Protein AF-A0A5B8VN25-F1 (afdb_monomer_lite)

pLDDT: mean 79.08, std 17.83, range [43.38, 98.0]

Sequence (224 aa):
MARRLQAANYITRHLALWITGLILTLFQFNRAQAQFTDSLRDVSWSQGKLTFNNFRVVRPARKKRALSVGAVTSSQPGVEVSVSNLDLQRVLKITMTNRFSYNKSWISADALQDSGLLQHEQGHFDINEIYTRKTFQQLKRIKFSNNFQAEIAAVMTIMDQERSKVQQSYERQTLHGLLHENQTKWNARIENTLSSLPPYEGQRISQTLPPIDNEAKDKDLRYQ

Structure (mmCIF, N/CA/C/O backbone):
data_AF-A0A5B8VN25-F1
#
_entry.id   AF-A0A5B8VN25-F1
#
loop_
_atom_site.group_PDB
_atom_site.id
_atom_site.type_symbol
_atom_site.label_atom_id
_atom_site.label_alt_id
_atom_site.label_comp_id
_atom_site.label_asym_id
_atom_site.label_entity_id
_atom_site.label_seq_id
_atom_site.pdbx_PDB_ins_code
_atom_site.Cartn_x
_atom_site.Cartn_y
_atom_site.Cartn_z
_atom_site.occupancy
_atom_site.B_iso_or_equiv
_atom_site.auth_seq_id
_atom_site.auth_comp_id
_atom_site.auth_asym_id
_atom_site.auth_atom_id
_atom_site.pdbx_PDB_model_num
ATOM 1 N N . MET A 1 1 ? -29.656 64.359 -22.581 1.00 54.81 1 MET A N 1
ATOM 2 C CA . MET A 1 1 ? -28.781 63.346 -23.222 1.00 54.81 1 MET A CA 1
ATOM 3 C C . MET A 1 1 ? -27.953 62.527 -22.216 1.00 54.81 1 MET A C 1
ATOM 5 O O . MET A 1 1 ? -27.872 61.319 -22.379 1.00 54.81 1 MET A O 1
ATOM 9 N N . ALA A 1 2 ? -27.433 63.118 -21.129 1.00 53.75 2 ALA A N 1
ATOM 10 C CA . ALA A 1 2 ? -26.567 62.436 -20.149 1.00 53.75 2 ALA A CA 1
ATOM 11 C C . ALA A 1 2 ? -27.204 61.267 -19.351 1.00 53.75 2 ALA A C 1
ATOM 13 O O . ALA A 1 2 ? -26.548 60.256 -19.120 1.00 53.75 2 ALA A O 1
ATOM 14 N N . ARG A 1 3 ? -28.494 61.342 -18.981 1.00 51.78 3 ARG A N 1
ATOM 15 C CA . ARG A 1 3 ? -29.157 60.286 -18.177 1.00 51.78 3 ARG A CA 1
ATOM 16 C C . ARG A 1 3 ? -29.359 58.952 -18.917 1.00 51.78 3 ARG A C 1
ATOM 18 O O . ARG A 1 3 ? -29.408 57.910 -18.275 1.00 51.78 3 ARG A O 1
ATOM 25 N N . ARG A 1 4 ? -29.433 58.956 -20.258 1.00 52.16 4 ARG A N 1
ATOM 26 C CA . ARG A 1 4 ? -29.567 57.721 -21.061 1.00 52.16 4 ARG A CA 1
ATOM 27 C C . ARG A 1 4 ? -28.247 56.945 -21.185 1.00 52.16 4 ARG A C 1
ATOM 29 O O . ARG A 1 4 ? -28.276 55.723 -21.251 1.00 52.16 4 ARG A O 1
ATOM 36 N N . LEU A 1 5 ? -27.102 57.633 -21.144 1.00 51.25 5 LEU A N 1
ATOM 37 C CA . LEU A 1 5 ? -25.771 57.009 -21.208 1.00 51.25 5 LEU A CA 1
ATOM 38 C C . LEU A 1 5 ? -25.386 56.310 -19.890 1.00 51.25 5 LEU A C 1
ATOM 40 O O . LEU A 1 5 ? -24.744 55.264 -19.907 1.00 51.25 5 LEU A O 1
ATOM 44 N N . GLN A 1 6 ? -25.833 56.836 -18.744 1.00 54.03 6 GLN A N 1
ATOM 45 C CA . GLN A 1 6 ? -25.580 56.233 -17.428 1.00 54.03 6 GLN A CA 1
ATOM 46 C C . GLN A 1 6 ? -26.315 54.894 -17.233 1.00 54.03 6 GLN A C 1
ATOM 48 O O . GLN A 1 6 ? -25.732 53.949 -16.706 1.00 54.03 6 GLN A O 1
ATOM 53 N N . ALA A 1 7 ? -27.557 54.781 -17.716 1.00 52.69 7 ALA A N 1
ATOM 54 C CA . ALA A 1 7 ? -28.338 53.543 -17.638 1.00 52.69 7 ALA A CA 1
ATOM 55 C C . ALA A 1 7 ? -27.766 52.423 -18.531 1.00 52.69 7 ALA A C 1
ATOM 57 O O . ALA A 1 7 ? -27.695 51.270 -18.107 1.00 52.69 7 ALA A O 1
ATOM 58 N N . ALA A 1 8 ? -27.284 52.764 -19.732 1.00 52.66 8 ALA A N 1
ATOM 59 C CA . ALA A 1 8 ? -26.653 51.810 -20.646 1.00 52.66 8 ALA A CA 1
ATOM 60 C C . ALA A 1 8 ? -25.339 51.231 -20.079 1.00 52.66 8 ALA A C 1
ATOM 62 O O . ALA A 1 8 ? -25.091 50.030 -20.196 1.00 52.66 8 ALA A O 1
ATOM 63 N N . ASN A 1 9 ? -24.540 52.052 -19.384 1.00 55.50 9 ASN A N 1
ATOM 64 C CA . ASN A 1 9 ? -23.308 51.614 -18.714 1.00 55.50 9 ASN A CA 1
ATOM 65 C C . ASN A 1 9 ? -23.568 50.751 -17.466 1.00 55.50 9 ASN A C 1
ATOM 67 O O . ASN A 1 9 ? -22.744 49.905 -17.127 1.00 55.50 9 ASN A O 1
ATOM 71 N N . TYR A 1 10 ? -24.701 50.936 -16.783 1.00 52.41 10 TYR A N 1
ATOM 72 C CA . TYR A 1 10 ? -25.090 50.098 -15.645 1.00 52.41 10 TYR A CA 1
ATOM 73 C C . TYR A 1 10 ? -25.523 48.701 -16.121 1.00 52.41 10 TYR A C 1
ATOM 75 O O . TYR A 1 10 ? -24.985 47.697 -15.660 1.00 52.41 10 TYR A O 1
ATOM 83 N N . ILE A 1 11 ? -26.405 48.622 -17.124 1.00 54.75 11 ILE A N 1
ATOM 84 C CA . ILE A 1 11 ? -26.901 47.345 -17.671 1.00 54.75 11 ILE A CA 1
ATOM 85 C C . ILE A 1 11 ? -25.760 46.512 -18.270 1.00 54.75 11 ILE A C 1
ATOM 87 O O . ILE A 1 11 ? -25.669 45.321 -17.994 1.00 54.75 11 ILE A O 1
ATOM 91 N N . THR A 1 12 ? -24.844 47.127 -19.022 1.00 51.72 12 THR A N 1
ATOM 92 C CA . THR A 1 12 ? -23.678 46.433 -19.608 1.00 51.72 12 THR A CA 1
ATOM 93 C C . THR A 1 12 ? -22.679 45.940 -18.556 1.00 51.72 12 THR A C 1
ATOM 95 O O . THR A 1 12 ? -22.165 44.829 -18.685 1.00 51.72 12 THR A O 1
ATOM 98 N N . ARG A 1 13 ? -22.447 46.700 -17.475 1.00 52.16 13 ARG A N 1
ATOM 99 C CA . ARG A 1 13 ? -21.599 46.271 -16.347 1.00 52.16 13 ARG A CA 1
ATOM 100 C C . ARG A 1 13 ? -22.220 45.134 -15.538 1.00 52.16 13 ARG A C 1
ATOM 102 O O . ARG A 1 13 ? -21.506 44.210 -15.161 1.00 52.16 13 ARG A O 1
ATOM 109 N N . HIS A 1 14 ? -23.533 45.154 -15.314 1.00 51.53 14 HIS A N 1
ATOM 110 C CA . HIS A 1 14 ? -24.216 44.054 -14.633 1.00 51.53 14 HIS A CA 1
ATOM 111 C C . HIS A 1 14 ? -24.305 42.804 -15.514 1.00 51.53 14 HIS A C 1
ATOM 113 O O . HIS A 1 14 ? -23.995 41.720 -15.031 1.00 51.53 14 HIS A O 1
ATOM 119 N N . LEU A 1 15 ? -24.606 42.933 -16.810 1.00 50.34 15 LEU A N 1
ATOM 120 C CA . LEU A 1 15 ? -24.620 41.804 -17.749 1.00 50.34 15 LEU A CA 1
ATOM 121 C C . LEU A 1 15 ? -23.240 41.122 -17.850 1.00 50.34 15 LEU A C 1
ATOM 123 O O . LEU A 1 15 ? -23.158 39.897 -17.860 1.00 50.34 15 LEU A O 1
ATOM 127 N N . ALA A 1 16 ? -22.149 41.896 -17.832 1.00 52.50 16 ALA A N 1
ATOM 128 C CA . ALA A 1 16 ? -20.783 41.366 -17.812 1.00 52.50 16 ALA A CA 1
ATOM 129 C C . ALA A 1 16 ? -20.432 40.624 -16.505 1.00 52.50 16 ALA A C 1
ATOM 131 O O . ALA A 1 16 ? -19.713 39.625 -16.539 1.00 52.50 16 ALA A O 1
ATOM 132 N N . LEU A 1 17 ? -20.959 41.058 -15.355 1.00 51.03 17 LEU A N 1
ATOM 133 C CA . LEU A 1 17 ? -20.792 40.357 -14.073 1.00 51.03 17 LEU A CA 1
ATOM 134 C C . LEU A 1 17 ? -21.577 39.033 -14.030 1.00 51.03 17 LEU A C 1
ATOM 136 O O . LEU A 1 17 ? -21.071 38.039 -13.514 1.00 51.03 17 LEU A O 1
ATOM 140 N N . TRP A 1 18 ? -22.765 38.978 -14.642 1.00 43.38 18 TRP A N 1
ATOM 141 C CA . TRP A 1 18 ? -23.531 37.733 -14.782 1.00 43.38 18 TRP A CA 1
ATOM 142 C C . TRP A 1 18 ? -22.864 36.747 -15.749 1.00 43.38 18 TRP A C 1
ATOM 144 O O . TRP A 1 18 ? -22.781 35.561 -15.443 1.00 43.38 18 TRP A O 1
ATOM 154 N N . ILE A 1 19 ? -22.320 37.223 -16.874 1.00 54.66 19 ILE A N 1
ATOM 155 C CA . ILE A 1 19 ? -21.610 36.377 -17.850 1.00 54.66 19 ILE A CA 1
ATOM 156 C C . ILE A 1 19 ? -20.281 35.864 -17.278 1.00 54.66 19 ILE A C 1
ATOM 158 O O . ILE A 1 19 ? -19.966 34.688 -17.441 1.00 54.66 19 ILE A O 1
ATOM 162 N N . THR A 1 20 ? -19.513 36.690 -16.561 1.00 54.56 20 THR A N 1
ATOM 163 C CA . THR A 1 20 ? -18.274 36.227 -15.906 1.00 54.56 20 THR A CA 1
ATOM 164 C C . THR A 1 20 ? -18.560 35.262 -14.756 1.00 54.56 20 THR A C 1
ATOM 166 O O . THR A 1 20 ? -17.856 34.262 -14.633 1.00 54.56 20 THR A O 1
ATOM 169 N N . GLY A 1 21 ? -19.631 35.477 -13.981 1.00 52.22 21 GLY A N 1
ATOM 170 C CA . GLY A 1 21 ? -20.122 34.520 -12.984 1.00 52.22 21 GLY A CA 1
ATOM 171 C C . GLY A 1 21 ? -20.572 33.186 -13.594 1.00 52.22 21 GLY A C 1
ATOM 172 O O . GLY A 1 21 ? -20.226 32.123 -13.075 1.00 52.22 21 GLY A O 1
ATOM 173 N N . LEU A 1 22 ? -21.270 33.217 -14.734 1.00 53.41 22 LEU A N 1
ATOM 174 C CA . LEU A 1 22 ? -21.674 32.023 -15.486 1.00 53.41 22 LEU A CA 1
ATOM 175 C C . LEU A 1 22 ? -20.456 31.275 -16.057 1.00 53.41 22 LEU A C 1
ATOM 177 O O . LEU A 1 22 ? -20.373 30.056 -15.960 1.00 53.41 22 LEU A O 1
ATOM 181 N N . ILE A 1 23 ? -19.467 31.991 -16.600 1.00 57.34 23 ILE A N 1
ATOM 182 C CA . ILE A 1 23 ? -18.229 31.390 -17.118 1.00 57.34 23 ILE A CA 1
ATOM 183 C C . ILE A 1 23 ? -17.407 30.775 -15.981 1.00 57.34 23 ILE A C 1
ATOM 185 O O . ILE A 1 23 ? -16.945 29.649 -16.131 1.00 57.34 23 ILE A O 1
ATOM 189 N N . LEU A 1 24 ? -17.253 31.452 -14.835 1.00 51.72 24 LEU A N 1
ATOM 190 C CA . LEU A 1 24 ? -16.537 30.897 -13.679 1.00 51.72 24 LEU A CA 1
ATOM 191 C C . LEU A 1 24 ? -17.230 29.649 -13.128 1.00 51.72 24 LEU A C 1
ATOM 193 O O . LEU A 1 24 ? -16.558 28.661 -12.850 1.00 51.72 24 LEU A O 1
ATOM 197 N N . THR A 1 25 ? -18.557 29.664 -12.993 1.00 54.72 25 THR A N 1
ATOM 198 C CA . THR A 1 25 ? -19.315 28.500 -12.508 1.00 54.72 25 THR A CA 1
ATOM 199 C C . THR A 1 25 ? -19.254 27.336 -13.492 1.00 54.72 25 THR A C 1
ATOM 201 O O . THR A 1 25 ? -18.964 26.221 -13.067 1.00 54.72 25 THR A O 1
ATOM 204 N N . LEU A 1 26 ? -19.390 27.580 -14.799 1.00 52.88 26 LEU A N 1
ATOM 205 C CA . LEU A 1 26 ? -19.168 26.566 -15.835 1.00 52.88 26 LEU A CA 1
ATOM 206 C C . LEU A 1 26 ? -17.730 26.026 -15.811 1.00 52.88 26 LEU A C 1
ATOM 208 O O . LEU A 1 26 ? -17.521 24.830 -16.005 1.00 52.88 26 LEU A O 1
ATOM 212 N N . PHE A 1 27 ? -16.728 26.864 -15.534 1.00 54.22 27 PHE A N 1
ATOM 213 C CA . PHE A 1 27 ? -15.335 26.424 -15.409 1.00 54.22 27 PHE A CA 1
ATOM 214 C C . PHE A 1 27 ? -15.116 25.539 -14.174 1.00 54.22 27 PHE A C 1
ATOM 216 O O . PHE A 1 27 ? -14.432 24.519 -14.260 1.00 54.22 27 PHE A O 1
ATOM 223 N N . GLN A 1 28 ? -15.714 25.894 -13.032 1.00 46.22 28 GLN A N 1
ATOM 224 C CA . GLN A 1 28 ? -15.645 25.088 -11.809 1.00 46.22 28 GLN A CA 1
ATOM 225 C C . GLN A 1 28 ? -16.409 23.766 -11.956 1.00 46.22 28 GLN A C 1
ATOM 227 O O . GLN A 1 28 ? -15.912 22.725 -11.533 1.00 46.22 28 GLN A O 1
ATOM 232 N N . PHE A 1 29 ? -17.570 23.781 -12.616 1.00 53.56 29 PHE A N 1
ATOM 233 C CA . PHE A 1 29 ? -18.362 22.579 -12.870 1.00 53.56 29 PHE A CA 1
ATOM 234 C C . PHE A 1 29 ? -17.639 21.619 -13.825 1.00 53.56 29 PHE A C 1
ATOM 236 O O . PHE A 1 29 ? -17.539 20.432 -13.534 1.00 53.56 29 PHE A O 1
ATOM 243 N N . ASN A 1 30 ? -17.027 22.134 -14.899 1.00 51.19 30 ASN A N 1
ATOM 244 C CA . ASN A 1 30 ? -16.189 21.333 -15.799 1.00 51.19 30 ASN A CA 1
ATOM 245 C C . ASN A 1 30 ? -14.966 20.737 -15.084 1.00 51.19 30 ASN A C 1
ATOM 247 O O . ASN A 1 30 ? -14.597 19.595 -15.347 1.00 51.19 30 ASN A O 1
ATOM 251 N N . ARG A 1 31 ? -14.345 21.476 -14.154 1.00 55.25 31 ARG A N 1
ATOM 252 C CA . ARG A 1 31 ? -13.238 20.953 -13.336 1.00 55.25 31 ARG A CA 1
ATOM 253 C C . ARG A 1 31 ? -13.683 19.832 -12.400 1.00 55.25 31 ARG A C 1
ATOM 255 O O . ARG A 1 31 ? -13.006 18.809 -12.341 1.00 55.25 31 ARG A O 1
ATOM 262 N N . ALA A 1 32 ? -14.810 20.002 -11.712 1.00 51.88 32 ALA A N 1
ATOM 263 C CA . ALA A 1 32 ? -15.371 18.974 -10.840 1.00 51.88 32 ALA A CA 1
ATOM 264 C C . ALA A 1 32 ? -15.795 17.727 -11.634 1.00 51.88 32 ALA A C 1
ATOM 266 O O . ALA A 1 32 ? -15.486 16.610 -11.226 1.00 51.88 32 ALA A O 1
ATOM 267 N N . GLN A 1 33 ? -16.429 17.908 -12.798 1.00 52.00 33 GLN A N 1
ATOM 268 C CA . GLN A 1 33 ? -16.820 16.808 -13.677 1.00 52.00 33 GLN A CA 1
ATOM 269 C C . GLN A 1 33 ? -15.598 16.057 -14.218 1.00 52.00 33 GLN A C 1
ATOM 271 O O . GLN A 1 33 ? -15.594 14.833 -14.169 1.00 52.00 33 GLN A O 1
ATOM 276 N N . ALA A 1 34 ? -14.543 16.761 -14.643 1.00 57.25 34 ALA A N 1
ATOM 277 C CA . ALA A 1 34 ? -13.292 16.144 -15.088 1.00 57.25 34 ALA A CA 1
ATOM 278 C C . ALA A 1 34 ? -12.614 15.336 -13.967 1.00 57.25 34 ALA A C 1
ATOM 280 O O . ALA A 1 34 ? -12.288 14.166 -14.160 1.00 57.25 34 ALA A O 1
ATOM 281 N N . GLN A 1 35 ? -12.477 15.914 -12.766 1.00 55.88 35 GLN A N 1
ATOM 282 C CA . GLN A 1 35 ? -11.921 15.207 -11.607 1.00 55.88 35 GLN A CA 1
ATOM 283 C C . GLN A 1 35 ? -12.747 13.970 -11.230 1.00 55.88 35 GLN A C 1
ATOM 285 O O . GLN A 1 35 ? -12.175 12.917 -10.946 1.00 55.88 35 GLN A O 1
ATOM 290 N N . PHE A 1 36 ? -14.078 14.076 -11.269 1.00 57.91 36 PHE A N 1
ATOM 291 C CA . PHE A 1 36 ? -14.981 12.956 -11.017 1.00 57.91 36 PHE A CA 1
ATOM 292 C C . PHE A 1 36 ? -14.816 11.854 -12.074 1.00 57.91 36 PHE A C 1
ATOM 294 O O . PHE A 1 36 ? -14.581 10.700 -11.715 1.00 57.91 36 PHE A O 1
ATOM 301 N N . THR A 1 37 ? -14.840 12.198 -13.368 1.00 58.94 37 THR A N 1
ATOM 302 C CA . THR A 1 37 ? -14.643 11.230 -14.462 1.00 58.94 37 THR A CA 1
ATOM 303 C C . THR A 1 37 ? -13.271 10.573 -14.440 1.00 58.94 37 THR A C 1
ATOM 305 O O . THR A 1 37 ? -13.152 9.410 -14.817 1.00 58.94 37 THR A O 1
ATOM 308 N N . ASP A 1 38 ? -12.241 11.280 -13.982 1.00 61.16 38 ASP A N 1
ATOM 309 C CA . ASP A 1 38 ? -10.909 10.704 -13.871 1.00 61.16 38 ASP A CA 1
ATOM 310 C C . ASP A 1 38 ? -10.783 9.783 -12.646 1.00 61.16 38 ASP A C 1
ATOM 312 O O . ASP A 1 38 ? -10.069 8.789 -12.714 1.00 61.16 38 ASP A O 1
ATOM 316 N N . SER A 1 39 ? -11.514 10.045 -11.552 1.00 61.00 39 SER A N 1
ATOM 317 C CA . SER A 1 39 ? -11.579 9.126 -10.401 1.00 61.00 39 SER A CA 1
ATOM 318 C C . SER A 1 39 ? -12.329 7.824 -10.712 1.00 61.00 39 SER A C 1
ATOM 320 O O . SER A 1 39 ? -12.019 6.786 -10.137 1.00 61.00 39 SER A O 1
ATOM 322 N N . LEU A 1 40 ? -13.254 7.834 -11.685 1.00 59.78 40 LEU A N 1
ATOM 323 C CA . LEU A 1 40 ? -13.889 6.613 -12.208 1.00 59.78 40 LEU A CA 1
ATOM 324 C C . LEU A 1 40 ? -12.902 5.688 -12.938 1.00 59.78 40 LEU A C 1
ATOM 326 O O . LEU A 1 40 ? -13.235 4.536 -13.204 1.00 59.78 40 LEU A O 1
ATOM 330 N N . ARG A 1 41 ? -11.707 6.184 -13.282 1.00 65.88 41 ARG A N 1
ATOM 331 C CA . ARG A 1 41 ? -10.630 5.389 -13.889 1.00 65.88 41 ARG A CA 1
ATOM 332 C C . ARG A 1 41 ? -9.650 4.837 -12.861 1.00 65.88 41 ARG A C 1
ATOM 334 O O . ARG A 1 41 ? -8.706 4.155 -13.256 1.00 65.88 41 ARG A O 1
ATOM 341 N N . ASP A 1 42 ? -9.838 5.139 -11.577 1.00 75.44 42 ASP A N 1
ATOM 342 C CA . ASP A 1 42 ? -9.054 4.511 -10.522 1.00 75.44 42 ASP A CA 1
ATOM 343 C C . ASP A 1 42 ? -9.335 3.006 -10.524 1.00 75.44 42 ASP A C 1
ATOM 345 O O . ASP A 1 42 ? -10.475 2.558 -10.659 1.00 75.44 42 ASP A O 1
ATOM 349 N N . VAL A 1 43 ? -8.276 2.215 -10.388 1.00 73.25 43 VAL A N 1
ATOM 350 C CA . VAL A 1 43 ? -8.358 0.758 -10.495 1.00 73.25 43 VAL A CA 1
ATOM 351 C C . VAL A 1 43 ? -8.021 0.156 -9.143 1.00 73.25 43 VAL A C 1
ATOM 353 O O . VAL A 1 43 ? -6.919 0.343 -8.627 1.00 73.25 43 VAL A O 1
ATOM 356 N N . SER A 1 44 ? -8.969 -0.561 -8.544 1.00 73.94 44 SER A N 1
ATOM 357 C CA . SER A 1 44 ? -8.664 -1.425 -7.401 1.00 73.94 44 SER A CA 1
ATOM 358 C C . SER A 1 44 ? -7.706 -2.523 -7.839 1.00 73.94 44 SER A C 1
ATOM 360 O O . SER A 1 44 ? -7.799 -3.017 -8.964 1.00 73.94 44 SER A O 1
ATOM 362 N N . TRP A 1 45 ? -6.793 -2.922 -6.958 1.00 77.69 45 TRP A N 1
ATOM 363 C CA . TRP A 1 45 ? -5.936 -4.063 -7.246 1.00 77.69 45 TRP A CA 1
ATOM 364 C C . TRP A 1 45 ? -6.797 -5.292 -7.549 1.00 77.69 45 TRP A C 1
ATOM 366 O O . TRP A 1 45 ? -7.720 -5.626 -6.812 1.00 77.69 45 TRP A O 1
ATOM 376 N N . SER A 1 46 ? -6.481 -5.941 -8.660 1.00 68.62 46 SER A N 1
ATOM 377 C CA . SER A 1 46 ? -6.985 -7.252 -9.049 1.00 68.62 46 SER A CA 1
ATOM 378 C C . SER A 1 46 ? -5.780 -8.050 -9.538 1.00 68.62 46 SER A C 1
ATOM 380 O O . SER A 1 46 ? -4.734 -7.465 -9.814 1.00 68.62 46 SER A O 1
ATOM 382 N N . GLN A 1 47 ? -5.904 -9.365 -9.714 1.00 60.22 47 GLN A N 1
ATOM 383 C CA . GLN A 1 47 ? -4.813 -10.165 -10.297 1.00 60.22 47 GLN A CA 1
ATOM 384 C C . GLN A 1 47 ? -4.440 -9.761 -11.745 1.00 60.22 47 GLN A C 1
ATOM 386 O O . GLN A 1 47 ? -3.542 -10.356 -12.340 1.00 60.22 47 GLN A O 1
ATOM 391 N N . GLY A 1 48 ? -5.128 -8.778 -12.338 1.00 66.12 48 GLY A N 1
ATOM 392 C CA . GLY A 1 48 ? -4.825 -8.232 -13.655 1.00 66.12 48 GLY A CA 1
ATOM 393 C C . GLY A 1 48 ? -3.593 -7.321 -13.677 1.00 66.12 48 GLY A C 1
ATOM 394 O O . GLY A 1 48 ? -3.230 -6.686 -12.691 1.00 66.12 48 GLY A O 1
ATOM 395 N N . LYS A 1 49 ? -2.964 -7.233 -14.853 1.00 78.94 49 LYS A N 1
ATOM 396 C C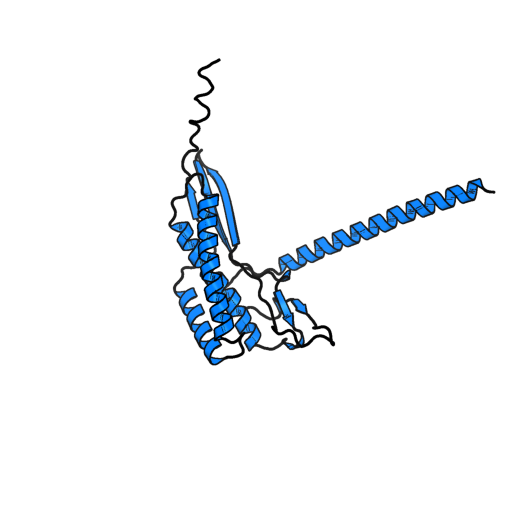A . LYS A 1 49 ? -1.807 -6.366 -15.106 1.00 78.94 49 LYS A CA 1
ATOM 397 C C . LYS A 1 49 ? -2.254 -4.945 -15.447 1.00 78.94 49 LYS A C 1
ATOM 399 O O . LYS A 1 49 ? -3.206 -4.758 -16.205 1.00 78.94 49 LYS A O 1
ATOM 404 N N . LEU A 1 50 ? -1.516 -3.957 -14.954 1.00 84.50 50 LEU A N 1
ATOM 405 C CA . LEU A 1 50 ? -1.551 -2.588 -15.436 1.00 84.50 50 LEU A CA 1
ATOM 406 C C . LEU A 1 50 ? -1.260 -2.580 -16.936 1.00 84.50 50 LEU A C 1
ATOM 408 O O . LEU A 1 50 ? -0.429 -3.320 -17.462 1.00 84.50 50 LEU A O 1
ATOM 412 N N . THR A 1 51 ? -1.962 -1.698 -17.619 1.00 85.06 51 THR A N 1
ATOM 413 C CA . THR A 1 51 ? -1.814 -1.400 -19.035 1.00 85.06 51 THR A CA 1
ATOM 414 C C . THR A 1 51 ? -1.491 0.078 -19.179 1.00 85.06 51 THR A C 1
ATOM 416 O O . THR A 1 51 ? -1.788 0.880 -18.292 1.00 85.06 51 THR A O 1
ATOM 419 N N . PHE A 1 52 ? -0.949 0.487 -20.323 1.00 82.56 52 PHE A N 1
ATOM 420 C CA . PHE A 1 52 ? -0.703 1.907 -20.585 1.00 82.56 52 PHE A CA 1
ATOM 421 C C . PHE A 1 52 ? -1.970 2.774 -20.485 1.00 82.56 52 PHE A C 1
ATOM 42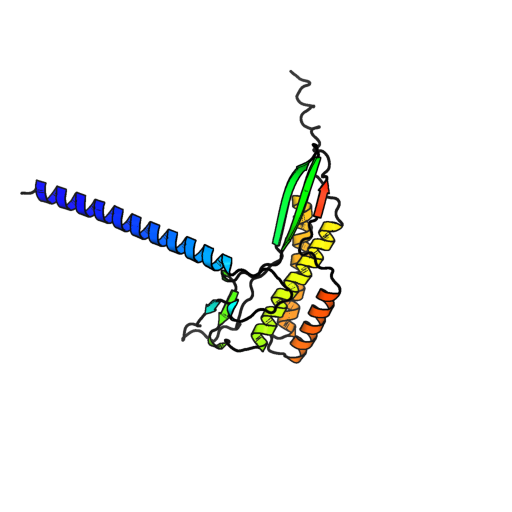3 O O . PHE A 1 52 ? -1.876 3.945 -20.131 1.00 82.56 52 PHE A O 1
ATOM 430 N N . ASN A 1 53 ? -3.160 2.200 -20.705 1.00 83.44 53 ASN A N 1
ATOM 431 C CA . ASN A 1 53 ? -4.439 2.903 -20.557 1.00 83.44 53 ASN A CA 1
ATOM 432 C C . ASN A 1 53 ? -4.746 3.300 -19.107 1.00 83.44 53 ASN A C 1
ATOM 434 O O . ASN A 1 53 ? -5.592 4.162 -18.875 1.00 83.44 53 ASN A O 1
ATOM 438 N N . ASN A 1 54 ? -4.060 2.695 -18.134 1.00 82.12 54 ASN A N 1
ATOM 439 C CA . ASN A 1 54 ? -4.157 3.087 -16.735 1.00 82.12 54 ASN A CA 1
ATOM 440 C C . ASN A 1 54 ? -3.365 4.367 -16.432 1.00 82.12 54 ASN A C 1
ATOM 442 O O . ASN A 1 54 ? -3.532 4.921 -15.357 1.00 82.12 54 ASN A O 1
ATOM 446 N N . PHE A 1 55 ? -2.543 4.884 -17.348 1.00 82.56 55 PHE A N 1
ATOM 447 C CA . PHE A 1 55 ? -1.701 6.053 -17.093 1.00 82.56 55 PHE A CA 1
ATOM 448 C C . PHE A 1 55 ? -2.141 7.263 -17.908 1.00 82.56 55 PHE A C 1
ATOM 450 O O . PHE A 1 55 ? -2.503 7.169 -19.082 1.00 82.56 55 PHE A O 1
ATOM 457 N N . ARG A 1 56 ? -2.021 8.449 -17.305 1.00 85.06 56 ARG A N 1
ATOM 458 C CA . ARG A 1 56 ? -2.117 9.703 -18.054 1.00 85.06 56 ARG A CA 1
ATOM 459 C C . ARG A 1 56 ? -0.868 9.890 -18.908 1.00 85.06 56 ARG A C 1
ATOM 461 O O . ARG A 1 56 ? 0.246 9.869 -18.394 1.00 85.06 56 ARG A O 1
ATOM 468 N N . VAL A 1 57 ? -1.040 10.150 -20.199 1.00 81.50 57 VAL A N 1
ATOM 469 C CA . VAL A 1 57 ? 0.093 10.439 -21.087 1.00 81.50 57 VAL A CA 1
ATOM 470 C C . VAL A 1 57 ? 0.532 11.891 -20.923 1.00 81.50 57 VAL A C 1
ATOM 472 O O . VAL A 1 57 ? -0.253 12.817 -21.135 1.00 81.50 57 VAL A O 1
ATOM 475 N N . VAL A 1 58 ? 1.803 12.100 -20.586 1.00 81.94 58 VAL A N 1
ATOM 476 C CA . VAL A 1 58 ? 2.423 13.425 -20.482 1.00 81.94 58 VAL A CA 1
ATOM 477 C C . VAL A 1 58 ? 3.483 13.566 -21.571 1.00 81.94 58 VAL A C 1
ATOM 479 O O . VAL A 1 58 ? 4.283 12.666 -21.804 1.00 81.94 58 VAL A O 1
ATOM 482 N N . ARG A 1 59 ? 3.498 14.707 -22.268 1.00 75.44 59 ARG A N 1
ATOM 483 C CA . ARG A 1 59 ? 4.570 15.048 -23.214 1.00 75.44 59 ARG A CA 1
ATOM 484 C C . ARG A 1 59 ? 5.593 15.935 -22.502 1.00 75.44 59 ARG A C 1
ATOM 486 O O . ARG A 1 59 ? 5.216 17.041 -22.102 1.00 75.44 59 ARG A O 1
ATOM 493 N N . PRO A 1 60 ? 6.855 15.507 -22.337 1.00 61.62 60 PRO A N 1
ATOM 494 C CA . PRO A 1 60 ? 7.870 16.358 -21.735 1.00 61.62 60 PRO A CA 1
ATOM 495 C C . PRO A 1 60 ? 8.071 17.613 -22.597 1.00 61.62 60 PRO A C 1
ATOM 497 O O . PRO A 1 60 ? 8.070 17.565 -23.829 1.00 61.62 60 PRO A O 1
ATOM 500 N N . ALA A 1 61 ? 8.195 18.777 -21.955 1.00 58.72 61 ALA A N 1
ATOM 501 C CA . ALA A 1 61 ? 8.417 20.028 -22.672 1.00 58.72 61 ALA A CA 1
ATOM 502 C C . ALA A 1 61 ? 9.761 19.959 -23.421 1.00 58.72 61 ALA A C 1
ATOM 504 O O . ALA A 1 61 ? 10.791 19.751 -22.786 1.00 58.72 61 ALA A O 1
ATOM 505 N N . ARG A 1 62 ? 9.753 20.207 -24.743 1.00 52.72 62 ARG A N 1
ATOM 506 C CA . ARG A 1 62 ? 10.886 20.108 -25.702 1.00 52.72 62 ARG A CA 1
ATOM 507 C C . ARG A 1 62 ? 12.248 20.688 -25.259 1.00 52.72 62 ARG A C 1
ATOM 509 O O . ARG A 1 62 ? 13.239 20.429 -25.926 1.00 52.72 62 ARG A O 1
ATOM 516 N N . LYS A 1 63 ? 12.313 21.502 -24.198 1.00 46.88 63 LYS A N 1
ATOM 517 C CA . LYS A 1 63 ? 13.533 22.170 -23.701 1.00 46.88 63 LYS A CA 1
ATOM 518 C C . LYS A 1 63 ? 14.029 21.695 -22.330 1.00 46.88 63 LYS A C 1
ATOM 520 O O . LYS A 1 63 ? 15.063 22.178 -21.879 1.00 46.88 63 LYS A O 1
ATOM 525 N N . LYS A 1 64 ? 13.333 20.787 -21.642 1.00 45.59 64 LYS A N 1
ATOM 526 C CA . LYS A 1 64 ? 13.852 20.177 -20.410 1.00 45.59 64 LYS A CA 1
ATOM 527 C C . LYS A 1 64 ? 14.358 18.782 -20.754 1.00 45.59 64 LYS A C 1
ATOM 529 O O . LYS A 1 64 ? 13.687 18.069 -21.492 1.00 45.59 64 LYS A O 1
ATOM 534 N N . ARG A 1 65 ? 15.559 18.450 -20.257 1.00 45.28 65 ARG A N 1
ATOM 535 C CA . ARG A 1 65 ? 16.154 17.101 -20.287 1.00 45.28 65 ARG A CA 1
ATOM 536 C C . ARG A 1 65 ? 15.044 16.065 -20.102 1.00 45.28 65 ARG A C 1
ATOM 538 O O . ARG A 1 65 ? 14.167 16.307 -19.269 1.00 45.28 65 ARG A O 1
ATOM 545 N N . ALA A 1 66 ? 15.093 14.979 -20.879 1.00 48.03 66 ALA A N 1
ATOM 546 C CA . ALA A 1 66 ? 14.229 13.815 -20.703 1.00 48.03 66 ALA A CA 1
ATOM 547 C C . ALA A 1 66 ? 13.975 13.599 -19.205 1.00 48.03 66 ALA A C 1
ATOM 549 O O . ALA A 1 66 ? 14.921 13.675 -18.411 1.00 48.03 66 ALA A O 1
ATOM 550 N N . LEU A 1 67 ? 12.705 13.463 -18.815 1.00 51.75 67 LEU A N 1
ATOM 551 C CA . LEU A 1 67 ? 12.355 13.207 -17.421 1.00 51.75 67 LEU A CA 1
ATOM 552 C C . LEU A 1 67 ? 13.218 12.029 -16.952 1.00 51.75 67 LEU A C 1
ATOM 554 O O . LEU A 1 67 ? 13.315 11.026 -17.651 1.00 51.75 67 LEU A O 1
ATOM 558 N N . SER A 1 68 ? 13.886 12.161 -15.804 1.00 56.03 68 SER A N 1
ATOM 559 C CA . SER A 1 68 ? 14.779 11.111 -15.289 1.00 56.03 68 SER A CA 1
ATOM 560 C C . SER A 1 68 ? 14.033 9.826 -14.907 1.00 56.03 68 SER A C 1
ATOM 562 O O . SER A 1 68 ? 14.667 8.846 -14.538 1.00 56.03 68 SER A O 1
ATOM 564 N N . VAL A 1 69 ? 12.699 9.850 -14.975 1.00 58.19 69 VAL A N 1
ATOM 565 C CA . VAL A 1 69 ? 11.782 8.748 -14.701 1.00 58.19 69 VAL A CA 1
ATOM 566 C C . VAL A 1 69 ? 10.728 8.733 -15.814 1.00 58.19 69 VAL A C 1
ATOM 568 O O . VAL A 1 69 ? 10.149 9.778 -16.122 1.00 58.19 69 VAL A O 1
ATOM 571 N N . GLY A 1 70 ? 10.508 7.574 -16.442 1.00 64.81 70 GLY A N 1
ATOM 572 C CA . GLY A 1 70 ? 9.614 7.426 -17.599 1.00 64.81 70 GLY A CA 1
ATOM 573 C C . GLY A 1 70 ? 8.125 7.306 -17.253 1.00 64.81 70 GLY A C 1
ATOM 574 O O . GLY A 1 70 ? 7.280 7.586 -18.107 1.00 64.81 70 GLY A O 1
ATOM 575 N N . ALA A 1 71 ? 7.795 6.916 -16.019 1.00 72.00 71 ALA A N 1
ATOM 576 C CA . ALA A 1 71 ? 6.433 6.787 -15.506 1.00 72.00 71 ALA A CA 1
ATOM 577 C C . ALA A 1 71 ? 6.385 6.956 -13.979 1.00 72.00 71 ALA A C 1
ATOM 579 O O . ALA A 1 71 ? 7.415 6.978 -13.313 1.00 72.00 71 ALA A O 1
ATOM 580 N N . VAL A 1 72 ? 5.179 7.110 -13.431 1.00 77.00 72 VAL A N 1
ATOM 581 C CA . VAL A 1 72 ? 4.917 7.068 -11.987 1.00 77.00 72 VAL A CA 1
ATOM 582 C C . VAL A 1 72 ? 3.605 6.339 -11.729 1.00 77.00 72 VAL A C 1
ATOM 584 O O . VAL A 1 72 ? 2.564 6.741 -12.256 1.00 77.00 72 VAL A O 1
ATOM 587 N N . THR A 1 73 ? 3.641 5.344 -10.845 1.00 78.12 73 THR A N 1
ATOM 588 C CA . THR A 1 73 ? 2.466 4.682 -10.264 1.00 78.12 73 THR A CA 1
ATOM 589 C C . THR A 1 73 ? 2.122 5.260 -8.899 1.00 78.12 73 THR A C 1
ATOM 591 O O . THR A 1 73 ? 2.865 5.120 -7.928 1.00 78.12 73 THR A O 1
ATOM 594 N N . SER A 1 74 ? 0.941 5.864 -8.787 1.00 77.69 74 SER A N 1
ATOM 595 C CA . SER A 1 74 ? 0.403 6.337 -7.515 1.00 77.69 74 SER A CA 1
ATOM 596 C C . SER A 1 74 ? -0.642 5.359 -6.989 1.00 77.69 74 SER A C 1
ATOM 598 O O . SER A 1 74 ? -1.796 5.364 -7.409 1.00 77.69 74 SER A O 1
ATOM 600 N N . SER A 1 75 ? -0.232 4.514 -6.050 1.00 80.31 75 SER A N 1
ATOM 601 C CA . SER A 1 75 ? -1.114 3.648 -5.263 1.00 80.31 75 SER A CA 1
ATOM 602 C C . SER A 1 75 ? -0.593 3.549 -3.835 1.00 80.31 75 SER A C 1
ATOM 604 O O . SER A 1 75 ? 0.610 3.688 -3.599 1.00 80.31 75 SER A O 1
ATOM 606 N N . GLN A 1 76 ? -1.494 3.360 -2.874 1.00 76.50 76 GLN A N 1
ATOM 607 C CA . GLN A 1 76 ? -1.162 3.181 -1.460 1.00 76.50 76 GLN A CA 1
ATOM 608 C C . GLN A 1 76 ? -2.224 2.305 -0.779 1.00 76.50 76 GLN A C 1
ATOM 610 O O . GLN A 1 76 ? -3.388 2.345 -1.192 1.00 76.50 76 GLN A O 1
ATOM 615 N N . PRO A 1 77 ? -1.855 1.557 0.279 1.00 84.12 77 PRO A N 1
ATOM 616 C CA . PRO A 1 77 ? -2.829 0.907 1.147 1.00 84.12 77 PRO A CA 1
ATOM 617 C C . PRO A 1 77 ? -3.818 1.929 1.728 1.00 84.12 77 PRO A C 1
ATOM 619 O O . PRO A 1 77 ? -3.429 2.851 2.443 1.00 84.12 77 PRO A O 1
ATOM 622 N N . GLY A 1 78 ? -5.100 1.763 1.422 1.00 85.00 78 GLY A N 1
ATOM 623 C CA . GLY A 1 78 ? -6.210 2.517 1.993 1.00 85.00 78 GLY A CA 1
ATOM 624 C C . GLY A 1 78 ? -6.883 1.736 3.117 1.00 85.00 78 GLY A C 1
ATOM 625 O O . GLY A 1 78 ? -7.003 0.512 3.041 1.00 85.00 78 GLY A O 1
ATOM 626 N N . VAL A 1 79 ? -7.352 2.449 4.140 1.00 90.00 79 VAL A N 1
ATOM 627 C CA . VAL A 1 79 ? -8.118 1.882 5.255 1.00 90.00 79 VAL A CA 1
ATOM 628 C C . VAL A 1 79 ? -9.453 2.607 5.384 1.00 90.00 79 VAL A C 1
ATOM 630 O O . VAL A 1 79 ? -9.510 3.833 5.449 1.00 90.00 79 VAL A O 1
ATOM 633 N N . GLU A 1 80 ? -10.535 1.840 5.416 1.00 91.75 80 GLU A N 1
ATOM 634 C CA . GLU A 1 80 ? -11.886 2.324 5.676 1.00 91.75 80 GLU A CA 1
ATOM 635 C C . GLU A 1 80 ? -12.325 1.804 7.045 1.00 91.75 80 GLU A C 1
ATOM 637 O O . GLU A 1 80 ? -12.291 0.599 7.307 1.00 91.75 80 GLU A O 1
ATOM 642 N N . VAL A 1 81 ? -12.725 2.718 7.931 1.00 93.12 81 VAL A N 1
ATOM 643 C CA . VAL A 1 81 ? -13.107 2.411 9.313 1.00 93.12 81 VAL A CA 1
ATOM 644 C C . VAL A 1 81 ? -14.520 2.911 9.566 1.00 93.12 81 VAL A C 1
ATOM 646 O O . VAL A 1 81 ? -14.833 4.068 9.297 1.00 93.12 81 VAL A O 1
ATOM 649 N N . SER A 1 82 ? -15.373 2.053 10.118 1.00 94.56 82 SER A N 1
ATOM 650 C CA . SER A 1 82 ? -16.707 2.443 10.578 1.00 94.56 82 SER A CA 1
ATOM 651 C C . SER A 1 82 ? -17.041 1.783 11.909 1.00 94.56 82 SER A C 1
ATOM 653 O O . SER A 1 82 ? -16.528 0.716 12.240 1.00 94.56 82 SER A O 1
ATOM 655 N N . VAL A 1 83 ? -17.911 2.427 12.684 1.00 94.50 83 VAL A N 1
ATOM 656 C CA . VAL A 1 83 ? -18.468 1.866 13.916 1.00 94.50 83 VAL A CA 1
ATOM 657 C C . VAL A 1 83 ? -19.981 1.851 13.771 1.00 94.50 83 VAL A C 1
ATOM 659 O O . VAL A 1 83 ? -20.580 2.870 13.436 1.00 94.50 83 VAL A O 1
ATOM 662 N N . SER A 1 84 ? -20.599 0.698 14.008 1.00 92.62 84 SER A N 1
ATOM 663 C CA . SER A 1 84 ? -22.057 0.545 14.021 1.00 92.62 84 SER A CA 1
ATOM 664 C C . SER A 1 84 ? -22.532 0.065 15.384 1.00 92.62 84 SER A C 1
ATOM 666 O O . SER A 1 84 ? -21.839 -0.729 16.014 1.00 92.62 84 SER A O 1
ATOM 668 N N . ASN A 1 85 ? -23.723 0.486 15.803 1.00 90.94 85 ASN A N 1
ATOM 669 C CA . ASN A 1 85 ? -24.386 -0.071 16.979 1.00 90.94 85 ASN A CA 1
ATOM 670 C C . ASN A 1 85 ? -25.251 -1.260 16.542 1.00 90.94 85 ASN A C 1
ATOM 672 O O . ASN A 1 85 ? -26.147 -1.093 15.719 1.00 90.94 85 ASN A O 1
ATOM 676 N N . LEU A 1 86 ? -24.954 -2.447 17.063 1.00 83.00 86 LEU A N 1
ATOM 677 C CA . LEU A 1 86 ? -25.692 -3.692 16.837 1.00 83.00 86 LEU A CA 1
ATOM 678 C C . LEU A 1 86 ? -26.017 -4.270 18.213 1.00 83.00 86 LEU A C 1
ATOM 680 O O . LEU A 1 86 ? -25.100 -4.473 19.000 1.00 83.00 86 LEU A O 1
ATOM 684 N N . ASP A 1 87 ? -27.298 -4.462 18.529 1.00 84.94 87 ASP A N 1
ATOM 685 C CA . ASP A 1 87 ? -27.756 -5.008 19.818 1.00 84.94 87 ASP A CA 1
ATOM 686 C C . ASP A 1 87 ? -27.145 -4.303 21.046 1.00 84.94 87 ASP A C 1
ATOM 688 O O . ASP A 1 87 ? -26.660 -4.937 21.980 1.00 84.94 87 ASP A O 1
ATOM 692 N N . LEU A 1 88 ? -27.126 -2.962 21.024 1.00 84.38 88 LEU A N 1
ATOM 693 C CA . LEU A 1 88 ? -26.507 -2.096 22.047 1.00 84.38 88 LEU A CA 1
ATOM 694 C C . LEU A 1 88 ? -24.979 -2.248 22.194 1.00 84.38 88 LEU A C 1
ATOM 696 O O . LEU A 1 88 ? -24.376 -1.614 23.058 1.00 84.38 88 LEU A O 1
ATOM 700 N N . GLN A 1 89 ? -24.330 -3.021 21.323 1.00 89.12 89 GLN A N 1
ATOM 701 C CA . GLN A 1 89 ? -22.880 -3.166 21.262 1.00 89.12 89 GLN A CA 1
ATOM 702 C C . GLN A 1 89 ? -22.288 -2.321 20.133 1.00 89.12 89 GLN A C 1
ATOM 704 O O . GLN A 1 89 ? -22.801 -2.273 19.011 1.00 89.12 89 GLN A O 1
ATOM 709 N N . ARG A 1 90 ? -21.156 -1.671 20.413 1.00 94.56 90 ARG A N 1
ATOM 710 C CA . ARG A 1 90 ? -20.381 -0.950 19.399 1.00 94.56 90 ARG A CA 1
ATOM 711 C C . ARG A 1 90 ? -19.526 -1.945 18.631 1.00 94.56 90 ARG A C 1
ATOM 713 O O . ARG A 1 90 ? -18.624 -2.545 19.199 1.00 94.56 90 ARG A O 1
ATOM 720 N N . VAL A 1 91 ? -19.773 -2.087 17.336 1.00 96.00 91 VAL A N 1
ATOM 721 C CA . VAL A 1 91 ? -19.018 -2.981 16.454 1.00 96.00 91 VAL A CA 1
ATOM 722 C C . VAL A 1 91 ? -18.142 -2.154 15.525 1.00 96.00 91 VAL A C 1
ATOM 724 O O . VAL A 1 91 ? -18.648 -1.422 14.672 1.00 96.00 91 VAL A O 1
ATOM 727 N N . LEU A 1 92 ? -16.828 -2.290 15.686 1.00 96.44 92 LEU A N 1
ATOM 728 C CA . LEU A 1 92 ? -15.809 -1.756 14.792 1.00 96.44 92 LEU A CA 1
ATOM 729 C C . LEU A 1 92 ? -15.721 -2.619 13.534 1.00 96.44 92 LEU A C 1
ATOM 731 O O . LEU A 1 92 ? -15.592 -3.841 13.618 1.00 96.44 92 LEU A O 1
ATOM 735 N N . LYS A 1 93 ? -15.751 -1.970 12.371 1.00 96.50 93 LYS A N 1
ATOM 736 C CA . LYS A 1 93 ? -15.575 -2.582 11.056 1.00 96.50 93 LYS A CA 1
ATOM 737 C C . LYS A 1 93 ? -14.405 -1.925 10.340 1.00 96.50 93 LYS A C 1
ATOM 739 O O . LYS A 1 93 ? -14.369 -0.700 10.228 1.00 96.50 93 LYS A O 1
ATOM 744 N N . ILE A 1 94 ? -13.479 -2.743 9.845 1.00 95.06 94 ILE A N 1
ATOM 745 C CA . ILE A 1 94 ? -12.306 -2.281 9.096 1.00 95.06 94 ILE A CA 1
ATOM 746 C C . ILE A 1 94 ? -12.234 -3.021 7.765 1.00 95.06 94 ILE A C 1
ATOM 748 O O . ILE A 1 94 ? -12.283 -4.256 7.733 1.00 95.06 94 ILE A O 1
ATOM 752 N N . THR A 1 95 ? -12.057 -2.259 6.692 1.00 92.75 95 THR A N 1
ATOM 753 C CA . THR A 1 95 ? -11.794 -2.760 5.342 1.00 92.75 95 THR A CA 1
ATOM 754 C C . THR A 1 95 ? -10.490 -2.150 4.842 1.00 92.75 95 THR A C 1
ATOM 756 O O . THR A 1 95 ? -10.225 -0.970 5.063 1.00 92.75 95 THR A O 1
ATOM 759 N N . MET A 1 96 ? -9.670 -2.955 4.174 1.00 91.19 96 MET A N 1
ATOM 760 C CA . MET A 1 96 ? -8.462 -2.484 3.501 1.00 91.19 96 MET A CA 1
ATOM 761 C C . MET A 1 96 ? -8.707 -2.430 1.996 1.00 91.19 96 MET A C 1
ATOM 763 O O . MET A 1 96 ? -9.526 -3.186 1.481 1.00 91.19 96 MET A O 1
ATOM 767 N N . THR A 1 97 ? -8.006 -1.549 1.290 1.00 88.25 97 THR A N 1
ATOM 768 C CA . THR A 1 97 ? -7.999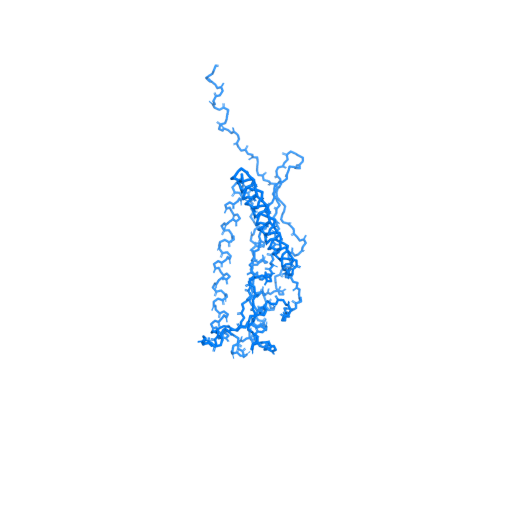 -1.500 -0.179 1.00 88.25 97 THR A CA 1
ATOM 769 C C . THR A 1 97 ? -6.609 -1.134 -0.691 1.00 88.25 97 THR A C 1
ATOM 771 O O . THR A 1 97 ? -5.827 -0.502 0.013 1.00 88.25 97 THR A O 1
ATOM 774 N N . ASN A 1 98 ? -6.285 -1.506 -1.925 1.00 89.06 98 ASN A N 1
ATOM 775 C CA . ASN A 1 98 ? -5.166 -0.941 -2.674 1.00 89.06 98 ASN A CA 1
ATOM 776 C C . ASN A 1 98 ? -5.732 -0.381 -3.976 1.00 89.06 98 ASN A C 1
ATOM 778 O O . ASN A 1 98 ? -6.257 -1.143 -4.789 1.00 89.06 98 ASN A O 1
ATOM 782 N N . ARG A 1 99 ? -5.684 0.940 -4.159 1.00 81.94 99 ARG A N 1
ATOM 783 C CA . ARG A 1 99 ? -6.238 1.596 -5.350 1.00 81.94 99 ARG A CA 1
ATOM 784 C C . ARG A 1 99 ? -5.142 2.319 -6.112 1.00 81.94 99 ARG A C 1
ATOM 786 O O . ARG A 1 99 ? -4.405 3.127 -5.548 1.00 81.94 99 ARG A O 1
ATOM 793 N N . PHE A 1 100 ? -5.058 2.025 -7.400 1.00 81.69 100 PHE A N 1
ATOM 794 C CA . PHE A 1 100 ? -4.292 2.786 -8.368 1.00 81.69 100 PHE A CA 1
ATOM 795 C C . PHE A 1 100 ? -5.041 4.079 -8.690 1.00 81.69 100 PHE A C 1
ATOM 797 O O . PHE A 1 100 ? -6.189 4.034 -9.128 1.00 81.69 100 PHE A O 1
ATOM 804 N N . SER A 1 101 ? -4.388 5.223 -8.486 1.00 79.81 101 SER A N 1
ATOM 805 C CA . SER A 1 101 ? -4.952 6.535 -8.784 1.00 79.81 101 SER A CA 1
ATOM 806 C C . SER A 1 101 ? -4.550 6.981 -10.185 1.00 79.81 101 SER A C 1
ATOM 808 O O . SER A 1 101 ? -3.404 7.385 -10.410 1.00 79.81 101 SER A O 1
ATOM 810 N N . TYR A 1 102 ? -5.497 6.962 -11.124 1.00 74.81 102 TYR A N 1
ATOM 811 C CA . TYR A 1 102 ? -5.273 7.374 -12.514 1.00 74.81 102 TYR A CA 1
ATOM 812 C C . TYR A 1 102 ? -4.787 8.825 -12.593 1.00 74.81 102 TYR A C 1
ATOM 814 O O . TYR A 1 102 ? -3.826 9.152 -13.285 1.00 74.81 102 TYR A O 1
ATOM 822 N N . ASN A 1 103 ? -5.398 9.705 -11.800 1.00 74.31 103 ASN A N 1
ATOM 823 C CA . ASN A 1 103 ? -5.086 11.134 -11.782 1.00 74.31 103 ASN A CA 1
ATOM 824 C C . ASN A 1 103 ? -3.639 11.464 -11.411 1.00 74.31 103 ASN A C 1
ATOM 826 O O . ASN A 1 103 ? -3.069 12.446 -11.904 1.00 74.31 103 ASN A O 1
ATOM 830 N N . LYS A 1 104 ? -3.060 10.649 -10.531 1.00 78.06 104 LYS A N 1
ATOM 831 C CA . LYS A 1 104 ? -1.720 10.840 -9.973 1.00 78.06 104 LYS A CA 1
ATOM 832 C C . LYS A 1 104 ? -0.668 9.960 -10.648 1.00 78.06 104 LYS A C 1
ATOM 834 O O . LYS A 1 104 ? 0.508 10.095 -10.322 1.00 78.06 104 LYS A O 1
ATOM 839 N N . SER A 1 105 ? -1.082 9.112 -11.587 1.00 81.88 105 SER A N 1
ATOM 840 C CA . SER A 1 105 ? -0.198 8.214 -12.321 1.00 81.88 105 SER A CA 1
ATOM 841 C C . SER A 1 105 ? -0.042 8.679 -13.763 1.00 81.88 105 SER A C 1
ATOM 843 O O . SER A 1 105 ? -1.017 9.024 -14.435 1.00 81.88 105 SER A O 1
ATOM 845 N N . TRP A 1 106 ? 1.191 8.723 -14.254 1.00 84.12 106 TRP A N 1
ATOM 846 C CA . TRP A 1 106 ? 1.480 9.219 -15.596 1.00 84.12 106 TRP A CA 1
ATOM 847 C C . TRP A 1 106 ? 2.592 8.425 -16.265 1.00 84.12 106 TRP A C 1
ATOM 849 O O . TRP A 1 106 ? 3.424 7.828 -15.591 1.00 84.12 106 TRP A O 1
ATOM 859 N N . ILE A 1 107 ? 2.594 8.437 -17.595 1.00 83.94 107 ILE A N 1
ATOM 860 C CA . ILE A 1 107 ? 3.657 7.888 -18.433 1.00 83.94 107 ILE A CA 1
ATOM 861 C C . ILE A 1 107 ? 4.079 8.923 -19.470 1.00 83.94 107 ILE A C 1
ATOM 863 O O . ILE A 1 107 ? 3.251 9.670 -20.006 1.00 83.94 107 ILE A O 1
ATOM 867 N N . SER A 1 108 ? 5.377 8.991 -19.737 1.00 81.31 108 SER A N 1
ATOM 868 C CA . SER A 1 108 ? 5.923 9.861 -20.768 1.00 81.31 108 SER A CA 1
ATOM 869 C C . SER A 1 108 ? 5.566 9.334 -22.162 1.00 81.31 108 SER A C 1
ATOM 871 O O . SER A 1 108 ? 5.607 8.132 -22.411 1.00 81.31 108 SER A O 1
ATOM 873 N N . ALA A 1 109 ? 5.196 10.217 -23.092 1.00 79.62 109 ALA A N 1
ATOM 874 C CA . ALA A 1 109 ? 4.759 9.815 -24.436 1.00 79.62 109 ALA A CA 1
ATOM 875 C C . ALA A 1 109 ? 5.831 9.040 -25.232 1.00 79.62 109 ALA A C 1
ATOM 877 O O . ALA A 1 109 ? 5.500 8.207 -26.066 1.00 79.62 109 ALA A O 1
ATOM 878 N N . ASP A 1 110 ? 7.100 9.325 -24.965 1.00 81.62 110 ASP A N 1
ATOM 879 C CA . ASP A 1 110 ? 8.306 8.665 -25.472 1.00 81.62 110 ASP A CA 1
ATOM 880 C C . ASP A 1 110 ? 8.572 7.289 -24.842 1.00 81.62 110 ASP A C 1
ATOM 882 O O . ASP A 1 110 ? 9.343 6.516 -25.398 1.00 81.62 110 ASP A O 1
ATOM 886 N N . ALA A 1 111 ? 7.898 6.960 -23.739 1.00 78.88 111 ALA A N 1
ATOM 887 C CA . ALA A 1 111 ? 7.953 5.651 -23.091 1.00 78.88 111 ALA A CA 1
ATOM 888 C C . ALA A 1 111 ? 6.690 4.804 -23.344 1.00 78.88 111 ALA A C 1
ATOM 890 O O . ALA A 1 111 ? 6.546 3.697 -22.821 1.00 78.88 111 ALA A O 1
ATOM 891 N N . LEU A 1 112 ? 5.753 5.304 -24.159 1.00 74.38 112 LEU A N 1
ATOM 892 C CA . LEU A 1 112 ? 4.638 4.496 -24.640 1.00 74.38 112 LEU A CA 1
ATOM 893 C C . LEU A 1 112 ? 5.204 3.335 -25.460 1.00 74.38 112 LEU A C 1
ATOM 895 O O . LEU A 1 112 ? 5.967 3.567 -26.391 1.00 74.38 112 LEU A O 1
ATOM 899 N N . GLN A 1 113 ? 4.772 2.112 -25.143 1.00 81.00 113 GLN A N 1
ATOM 900 C CA . GLN A 1 113 ? 5.277 0.835 -25.681 1.00 81.00 113 GLN A CA 1
ATOM 901 C C . GLN A 1 113 ? 6.525 0.267 -24.986 1.00 81.00 113 GLN A C 1
ATOM 903 O O . GLN A 1 113 ? 6.912 -0.855 -25.306 1.00 81.00 113 GLN A O 1
ATOM 908 N N . ASP A 1 114 ? 7.100 0.948 -23.989 1.00 84.69 114 ASP A N 1
ATOM 909 C CA . ASP A 1 114 ? 8.140 0.344 -23.152 1.00 84.69 114 ASP A CA 1
ATOM 910 C C . ASP A 1 114 ? 7.515 -0.659 -22.167 1.00 84.69 114 ASP A C 1
ATOM 912 O O . ASP A 1 114 ? 7.026 -0.317 -21.085 1.00 84.69 114 ASP A O 1
ATOM 916 N N . SER A 1 115 ? 7.498 -1.931 -22.565 1.00 84.06 115 SER A N 1
ATOM 917 C CA . SER A 1 115 ? 6.976 -3.015 -21.732 1.00 84.06 115 SER A CA 1
ATOM 918 C C . SER A 1 115 ? 7.790 -3.236 -20.454 1.00 84.06 115 SER A C 1
ATOM 920 O O . SER A 1 115 ? 7.235 -3.721 -19.469 1.00 84.06 115 SER A O 1
ATOM 922 N N . GLY A 1 116 ? 9.086 -2.901 -20.461 1.00 84.56 116 GLY A N 1
ATOM 923 C CA . GLY A 1 116 ? 9.953 -3.012 -19.288 1.00 84.56 116 GLY A CA 1
ATOM 924 C C . GLY A 1 116 ? 9.570 -1.988 -18.225 1.00 84.56 116 GLY A C 1
ATOM 925 O O . GLY A 1 116 ? 9.398 -2.344 -17.060 1.00 84.56 116 GLY A O 1
ATOM 926 N N . LEU A 1 117 ? 9.320 -0.747 -18.644 1.00 86.50 117 LEU A N 1
ATOM 927 C CA . LEU A 1 117 ? 8.801 0.300 -17.769 1.00 86.50 117 LEU A CA 1
ATOM 928 C C . LEU A 1 117 ? 7.425 -0.066 -17.200 1.00 86.50 117 LEU A C 1
ATOM 930 O O . LEU A 1 117 ? 7.215 0.028 -15.996 1.00 86.50 117 LEU A O 1
ATOM 934 N N . LEU A 1 118 ? 6.492 -0.545 -18.031 1.00 88.62 118 LEU A N 1
ATOM 935 C CA . LEU A 1 118 ? 5.167 -0.950 -17.544 1.00 88.62 118 LEU 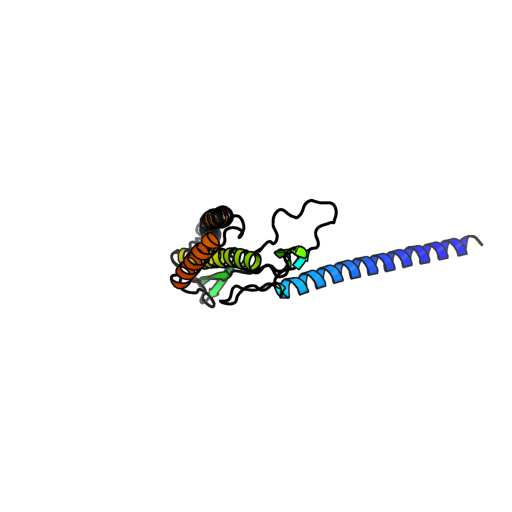A CA 1
ATOM 936 C C . LEU A 1 118 ? 5.253 -2.090 -16.515 1.00 88.62 118 LEU A C 1
ATOM 938 O O . LEU A 1 118 ? 4.525 -2.092 -15.523 1.00 88.62 118 LEU A O 1
ATOM 942 N N . GLN A 1 119 ? 6.161 -3.045 -16.724 1.00 89.56 119 GLN A N 1
ATOM 943 C CA . GLN A 1 119 ? 6.432 -4.101 -15.750 1.00 89.56 119 GLN A CA 1
ATOM 944 C C . GLN A 1 119 ? 7.034 -3.543 -14.453 1.00 89.56 119 GLN A C 1
ATOM 946 O O . GLN A 1 119 ? 6.681 -4.008 -13.369 1.00 89.56 119 GLN A O 1
ATOM 951 N N . HIS A 1 120 ? 7.911 -2.545 -14.547 1.00 92.06 120 HIS A N 1
AT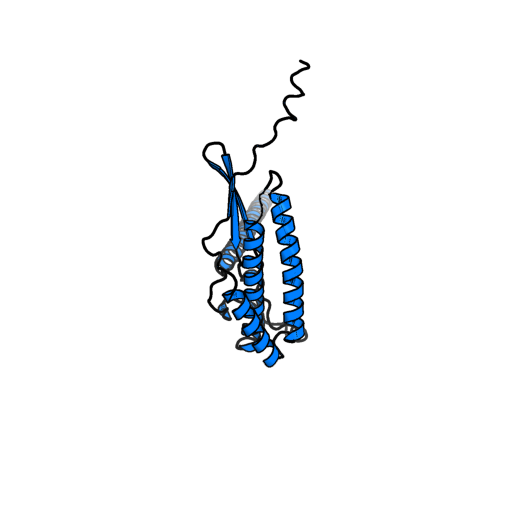OM 952 C CA . HIS A 1 120 ? 8.480 -1.889 -13.377 1.00 92.06 120 HIS A CA 1
ATOM 953 C C . HIS A 1 120 ? 7.389 -1.234 -12.514 1.00 92.06 120 HIS A C 1
ATOM 955 O O . HIS A 1 120 ? 7.313 -1.471 -11.304 1.00 92.06 120 HIS A O 1
ATOM 961 N N . GLU A 1 121 ? 6.485 -0.504 -13.164 1.00 92.12 121 GLU A N 1
ATOM 962 C CA . GLU A 1 121 ? 5.324 0.135 -12.547 1.00 92.12 121 GLU A CA 1
ATOM 963 C C . GLU A 1 121 ? 4.333 -0.874 -11.939 1.00 92.12 121 GLU A C 1
ATOM 965 O O . GLU A 1 121 ? 3.822 -0.662 -10.836 1.00 92.12 121 GLU A O 1
ATOM 970 N N . GLN A 1 122 ? 4.117 -2.020 -12.594 1.00 92.19 122 GLN A N 1
ATOM 971 C CA . GLN A 1 122 ? 3.343 -3.125 -12.017 1.00 92.19 122 GLN A CA 1
ATOM 972 C C . GLN A 1 122 ? 3.949 -3.601 -10.691 1.00 92.19 122 GLN A C 1
ATOM 974 O O . GLN A 1 122 ? 3.224 -3.780 -9.713 1.00 92.19 122 GLN A O 1
ATOM 979 N N . GLY A 1 123 ? 5.275 -3.754 -10.622 1.00 93.75 123 GLY A N 1
ATOM 980 C CA . GLY A 1 123 ? 5.940 -4.176 -9.390 1.00 93.75 123 GLY A CA 1
ATOM 981 C C . GLY A 1 123 ? 5.712 -3.203 -8.229 1.00 93.75 123 GLY A C 1
ATOM 982 O O . GLY A 1 123 ? 5.466 -3.642 -7.105 1.00 93.75 123 GLY A O 1
ATOM 983 N N . HIS A 1 124 ? 5.689 -1.891 -8.488 1.00 93.94 124 HIS A N 1
ATOM 984 C CA . HIS A 1 124 ? 5.319 -0.899 -7.473 1.00 93.94 124 HIS A CA 1
ATOM 985 C C . HIS A 1 124 ? 3.896 -1.107 -6.946 1.00 93.94 124 HIS A C 1
ATOM 987 O O . HIS A 1 124 ? 3.675 -1.051 -5.730 1.00 93.94 124 HIS A O 1
ATOM 993 N N . PHE A 1 125 ? 2.942 -1.361 -7.844 1.00 92.62 125 PHE A N 1
ATOM 994 C CA . PHE A 1 125 ? 1.545 -1.597 -7.486 1.00 92.62 125 PHE A CA 1
ATOM 995 C C . PHE A 1 125 ? 1.360 -2.887 -6.675 1.00 92.62 125 PHE A C 1
ATOM 997 O O . PHE A 1 125 ? 0.656 -2.884 -5.661 1.00 92.62 125 PHE A O 1
ATOM 1004 N N . ASP A 1 126 ? 2.054 -3.956 -7.063 1.00 94.44 126 ASP A N 1
ATOM 1005 C CA . ASP A 1 126 ? 2.004 -5.250 -6.384 1.00 94.44 126 ASP A CA 1
ATOM 1006 C C . ASP A 1 126 ? 2.676 -5.220 -5.008 1.00 94.44 126 ASP A C 1
ATOM 1008 O O . ASP A 1 126 ? 2.176 -5.821 -4.055 1.00 94.44 126 ASP A O 1
ATOM 1012 N N . ILE A 1 127 ? 3.770 -4.464 -4.848 1.00 95.38 127 ILE A N 1
ATOM 1013 C CA . ILE A 1 127 ? 4.365 -4.219 -3.526 1.00 95.38 127 ILE A CA 1
ATOM 1014 C C . ILE A 1 127 ? 3.350 -3.527 -2.608 1.00 95.38 127 ILE A C 1
ATOM 1016 O O . ILE A 1 127 ? 3.249 -3.882 -1.432 1.00 95.38 127 ILE A O 1
ATOM 1020 N N . ASN A 1 128 ? 2.565 -2.575 -3.116 1.00 94.00 128 ASN A N 1
ATOM 1021 C CA . ASN A 1 128 ? 1.527 -1.941 -2.304 1.00 94.00 128 ASN A CA 1
ATOM 1022 C C . ASN A 1 128 ? 0.446 -2.946 -1.883 1.00 94.00 128 ASN A C 1
ATOM 1024 O O . ASN A 1 128 ? 0.074 -2.952 -0.714 1.00 94.00 128 ASN A O 1
ATOM 1028 N N . GLU A 1 129 ? 0.032 -3.860 -2.762 1.00 93.81 129 GLU A N 1
ATOM 1029 C CA . GLU A 1 129 ? -0.915 -4.929 -2.415 1.00 93.81 129 GLU A CA 1
ATOM 1030 C C . GLU A 1 129 ? -0.361 -5.886 -1.348 1.00 93.81 129 GLU A C 1
ATOM 1032 O O . GLU A 1 129 ? -1.069 -6.228 -0.396 1.00 93.81 129 GLU A O 1
ATOM 1037 N N . ILE A 1 130 ? 0.916 -6.282 -1.450 1.00 95.50 130 ILE A N 1
ATOM 1038 C CA . ILE A 1 130 ? 1.594 -7.084 -0.416 1.00 95.50 130 ILE A CA 1
ATOM 1039 C C . ILE A 1 130 ? 1.450 -6.405 0.948 1.00 95.50 130 ILE A C 1
ATOM 1041 O O . ILE A 1 130 ? 1.115 -7.052 1.943 1.00 95.50 130 ILE A O 1
ATOM 1045 N N . TYR A 1 131 ? 1.697 -5.097 1.005 1.00 96.00 131 TYR A N 1
ATOM 1046 C CA . TYR A 1 131 ? 1.614 -4.350 2.254 1.00 96.00 131 TYR A CA 1
ATOM 1047 C C . TYR A 1 131 ? 0.179 -4.098 2.711 1.00 96.00 131 TYR A C 1
ATOM 1049 O O . TYR A 1 131 ? -0.062 -4.087 3.917 1.00 96.00 131 TYR A O 1
ATOM 1057 N N . THR A 1 132 ? -0.794 -4.025 1.805 1.00 94.44 132 THR A N 1
ATOM 1058 C CA . THR A 1 132 ? -2.216 -4.032 2.166 1.00 94.44 132 THR A CA 1
ATOM 1059 C C . THR A 1 132 ? -2.616 -5.352 2.834 1.00 94.44 132 THR A C 1
ATOM 1061 O O . THR A 1 132 ? -3.194 -5.335 3.924 1.00 94.44 132 THR A O 1
ATOM 1064 N N . ARG A 1 133 ? -2.222 -6.501 2.261 1.00 95.00 133 ARG A N 1
ATOM 1065 C CA . ARG A 1 133 ? -2.447 -7.840 2.847 1.00 95.00 133 ARG A CA 1
ATOM 1066 C C . ARG A 1 133 ? -1.796 -7.987 4.219 1.00 95.00 133 ARG A C 1
ATOM 1068 O O . ARG A 1 133 ? -2.453 -8.414 5.169 1.00 95.00 133 ARG A O 1
ATOM 1075 N N . LYS A 1 134 ? -0.522 -7.602 4.347 1.00 96.06 134 LYS A N 1
ATOM 1076 C CA . LYS A 1 134 ? 0.204 -7.640 5.627 1.00 96.06 134 LYS A CA 1
ATOM 1077 C C . LYS A 1 134 ? -0.474 -6.775 6.685 1.00 96.06 134 LYS A C 1
ATOM 1079 O O . LYS A 1 134 ? -0.699 -7.243 7.798 1.00 96.06 134 LYS A O 1
ATOM 1084 N N . THR A 1 135 ? -0.854 -5.550 6.327 1.00 96.12 135 THR A N 1
ATOM 1085 C CA . THR A 1 135 ? -1.553 -4.628 7.231 1.00 96.12 135 THR A CA 1
ATOM 1086 C C . THR A 1 135 ? -2.866 -5.232 7.718 1.00 96.12 135 THR A C 1
ATOM 1088 O O . THR A 1 135 ? -3.109 -5.279 8.922 1.00 96.12 135 THR A O 1
ATOM 1091 N N . PHE A 1 136 ? -3.679 -5.780 6.808 1.00 96.19 136 PHE A N 1
ATOM 1092 C CA . PHE A 1 136 ? -4.932 -6.448 7.161 1.00 96.19 136 PHE A CA 1
ATOM 1093 C C . PHE A 1 136 ? -4.714 -7.593 8.161 1.00 96.19 136 PHE A C 1
ATOM 1095 O O . PHE A 1 136 ? -5.433 -7.704 9.154 1.00 96.19 136 PHE A O 1
ATOM 1102 N N . GLN A 1 137 ? -3.687 -8.421 7.947 1.00 95.75 137 GLN A N 1
ATOM 1103 C CA . GLN A 1 137 ? -3.345 -9.504 8.870 1.00 95.75 137 GLN A CA 1
ATOM 1104 C C . GLN A 1 137 ? -2.920 -9.007 10.254 1.00 95.75 137 GLN A C 1
ATOM 1106 O O . GLN A 1 137 ? -3.282 -9.638 11.245 1.00 95.75 137 GLN A O 1
ATOM 1111 N N . GLN A 1 138 ? -2.167 -7.905 10.336 1.00 96.38 138 GLN A N 1
ATOM 1112 C CA . GLN A 1 138 ? -1.773 -7.318 11.619 1.00 96.38 138 GLN A CA 1
ATOM 1113 C C . GLN A 1 138 ? -2.988 -6.764 12.363 1.00 96.38 138 GLN A C 1
ATOM 1115 O O . GLN A 1 138 ? -3.212 -7.120 13.517 1.00 96.38 138 GLN A O 1
ATOM 1120 N N . LEU A 1 139 ? -3.829 -5.984 11.680 1.00 96.56 139 LEU A N 1
ATOM 1121 C CA . LEU A 1 139 ? -5.060 -5.439 12.258 1.00 96.56 139 LEU A CA 1
ATOM 1122 C C . LEU A 1 139 ? -5.994 -6.550 12.760 1.00 96.56 139 LEU A C 1
ATOM 1124 O O . LEU A 1 139 ? -6.568 -6.430 13.837 1.00 96.56 139 LEU A O 1
ATOM 1128 N N . LYS A 1 140 ? -6.098 -7.671 12.033 1.00 95.81 140 LYS A N 1
ATOM 1129 C CA . LYS A 1 140 ? -6.935 -8.823 12.416 1.00 95.81 140 LYS A CA 1
ATOM 1130 C C . LYS A 1 140 ? -6.495 -9.495 13.725 1.00 95.81 140 LYS A C 1
ATOM 1132 O O . LYS A 1 140 ? -7.291 -10.204 14.336 1.00 95.81 140 LYS A O 1
ATOM 1137 N N . ARG A 1 141 ? -5.242 -9.308 14.153 1.00 96.19 141 ARG A N 1
ATOM 1138 C CA . ARG A 1 141 ? -4.688 -9.897 15.387 1.00 96.19 141 ARG A CA 1
ATOM 1139 C C . ARG A 1 141 ? -4.898 -9.018 16.620 1.00 96.19 141 ARG A C 1
ATOM 1141 O O . ARG A 1 141 ? -4.666 -9.484 17.732 1.00 96.19 141 ARG A O 1
ATOM 1148 N N . ILE A 1 142 ? -5.315 -7.768 16.437 1.00 97.06 142 ILE A N 1
ATOM 1149 C CA . ILE A 1 142 ? -5.465 -6.804 17.523 1.00 97.06 142 ILE A CA 1
ATOM 1150 C C . ILE A 1 142 ? -6.841 -6.957 18.178 1.00 97.06 142 ILE A C 1
ATOM 1152 O O . ILE A 1 142 ? -7.865 -7.154 17.520 1.00 97.06 142 ILE A O 1
ATOM 1156 N N . LYS A 1 143 ? -6.860 -6.860 19.509 1.00 97.50 143 LYS A N 1
ATOM 1157 C CA . LYS A 1 143 ? -8.077 -6.582 20.271 1.00 97.50 143 LYS A CA 1
ATOM 1158 C C . LYS A 1 143 ? -8.148 -5.079 20.497 1.00 97.50 143 LYS A C 1
ATOM 1160 O O . LYS A 1 143 ? -7.388 -4.560 21.307 1.00 97.50 143 LYS A O 1
ATOM 1165 N N . PHE A 1 144 ? -9.001 -4.406 19.737 1.00 97.38 144 PHE A N 1
ATOM 1166 C CA . PHE A 1 144 ? -9.105 -2.957 19.731 1.00 97.38 144 PHE A CA 1
ATOM 1167 C C . PHE A 1 144 ? -9.757 -2.435 21.010 1.00 97.38 144 PHE A C 1
ATOM 1169 O O . PHE A 1 144 ? -10.756 -2.976 21.494 1.00 97.38 144 PHE A O 1
ATOM 1176 N N . SER A 1 145 ? -9.195 -1.352 21.538 1.00 96.31 145 SER A N 1
ATOM 1177 C CA . SER A 1 145 ? -9.762 -0.616 22.664 1.00 96.31 145 SER A CA 1
ATOM 1178 C C . SER A 1 145 ? -10.690 0.504 22.180 1.00 96.31 145 SER A C 1
ATOM 1180 O O . SER A 1 145 ? -10.928 0.697 20.985 1.00 96.31 145 SER A O 1
ATOM 1182 N N . ASN A 1 146 ? -11.189 1.324 23.108 1.00 94.38 146 ASN A N 1
ATOM 1183 C CA . ASN A 1 146 ? -11.854 2.575 22.738 1.00 94.38 146 ASN A CA 1
ATOM 1184 C C . ASN A 1 146 ? -10.924 3.560 22.002 1.00 94.38 146 ASN A C 1
ATOM 1186 O O . ASN A 1 146 ? -11.426 4.482 21.363 1.00 94.38 146 ASN A O 1
ATOM 1190 N N . ASN A 1 147 ? -9.604 3.332 22.022 1.00 95.69 147 ASN A N 1
ATOM 1191 C CA . ASN A 1 147 ? -8.599 4.085 21.273 1.00 95.69 147 ASN A CA 1
ATOM 1192 C C . ASN A 1 147 ? -8.222 3.427 19.926 1.00 95.69 147 A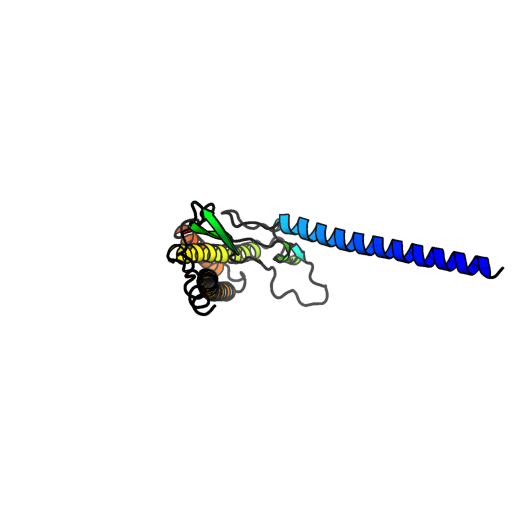SN A C 1
ATOM 1194 O O . ASN A 1 147 ? -7.120 3.621 19.408 1.00 95.69 147 ASN A O 1
ATOM 1198 N N . PHE A 1 148 ? -9.138 2.651 19.335 1.00 95.81 148 PHE A N 1
ATOM 1199 C CA . PHE A 1 148 ? -8.919 1.916 18.083 1.00 95.81 148 PHE A CA 1
ATOM 1200 C C . PHE A 1 148 ? -8.352 2.767 16.939 1.00 95.81 148 PHE A C 1
ATOM 1202 O O . PHE A 1 148 ? -7.609 2.261 16.106 1.00 95.81 148 PHE A O 1
ATOM 1209 N N . GLN A 1 149 ? -8.666 4.065 16.883 1.00 94.31 149 GLN A N 1
ATOM 1210 C CA . GLN A 1 149 ? -8.141 4.966 15.853 1.00 94.31 149 GLN A CA 1
ATOM 1211 C C . GLN A 1 149 ? -6.615 5.094 15.931 1.00 94.31 149 GLN A C 1
ATOM 1213 O O . GLN A 1 149 ? -5.938 4.967 14.911 1.00 94.31 149 GLN A O 1
ATOM 1218 N N . ALA A 1 150 ? -6.070 5.297 17.134 1.00 96.19 150 ALA A N 1
ATOM 1219 C CA . ALA A 1 150 ? -4.628 5.383 17.342 1.00 96.19 150 ALA A CA 1
ATOM 1220 C C . ALA A 1 150 ? -3.948 4.026 17.117 1.00 96.19 150 ALA A C 1
ATOM 1222 O O . ALA A 1 150 ? -2.871 3.967 16.529 1.00 96.19 150 ALA A O 1
ATOM 1223 N N . GLU A 1 151 ? -4.597 2.933 17.525 1.00 97.81 151 GLU A N 1
ATOM 1224 C CA . GLU A 1 151 ? -4.100 1.567 17.319 1.00 97.81 151 GLU A CA 1
ATOM 1225 C C . GLU A 1 151 ? -4.002 1.227 15.821 1.00 97.81 151 GLU A C 1
ATOM 1227 O O . GLU A 1 151 ? -2.966 0.745 15.361 1.00 97.81 151 GLU A O 1
ATOM 1232 N N . ILE A 1 152 ? -5.034 1.552 15.033 1.00 96.38 152 ILE A N 1
ATOM 1233 C CA . ILE A 1 152 ? -5.018 1.400 13.569 1.00 96.38 152 ILE A CA 1
ATOM 1234 C C . ILE A 1 152 ? -3.926 2.284 12.954 1.00 96.38 152 ILE A C 1
ATOM 1236 O O . ILE A 1 152 ? -3.139 1.803 12.138 1.00 96.38 152 ILE A O 1
ATOM 1240 N N . ALA A 1 153 ? -3.839 3.558 13.352 1.00 95.00 153 ALA A N 1
ATOM 1241 C CA . ALA A 1 153 ? -2.843 4.494 12.826 1.00 95.00 153 ALA A CA 1
ATOM 1242 C C . ALA A 1 153 ? -1.400 4.038 13.104 1.00 95.00 153 ALA A C 1
ATOM 1244 O O . ALA A 1 153 ? -0.531 4.169 12.237 1.00 95.00 153 ALA A O 1
ATOM 1245 N N . ALA A 1 154 ? -1.144 3.454 14.278 1.00 97.38 154 ALA A N 1
ATOM 1246 C CA . ALA A 1 154 ? 0.156 2.894 14.627 1.00 97.38 154 ALA A CA 1
ATOM 1247 C C . ALA A 1 154 ? 0.542 1.742 13.687 1.00 97.38 154 ALA A C 1
ATOM 1249 O O . ALA A 1 154 ? 1.645 1.741 13.137 1.00 97.38 154 ALA A O 1
ATOM 1250 N N . VAL A 1 155 ? -0.378 0.805 13.428 1.00 97.44 155 VAL A N 1
ATOM 1251 C CA . VAL A 1 155 ? -0.137 -0.298 12.481 1.00 97.44 155 VAL A CA 1
ATOM 1252 C C . VAL A 1 155 ? 0.109 0.228 11.069 1.00 97.44 155 VAL A C 1
ATOM 1254 O O . VAL A 1 155 ? 1.079 -0.183 10.434 1.00 97.44 155 VAL A O 1
ATOM 1257 N N . MET A 1 156 ? -0.719 1.163 10.591 1.00 94.06 156 MET A N 1
ATOM 1258 C CA . MET A 1 156 ? -0.546 1.780 9.270 1.00 94.06 156 MET A CA 1
ATOM 1259 C C . MET A 1 156 ? 0.833 2.435 9.135 1.00 94.06 156 MET A C 1
ATOM 1261 O O . MET A 1 156 ? 1.510 2.234 8.132 1.00 94.06 156 MET A O 1
ATOM 1265 N N . THR A 1 157 ? 1.279 3.160 10.163 1.00 95.44 157 THR A N 1
ATOM 1266 C CA . THR A 1 157 ? 2.582 3.842 10.168 1.00 95.44 157 THR A CA 1
ATOM 1267 C C . THR A 1 157 ? 3.739 2.851 10.065 1.00 95.44 157 THR A C 1
ATOM 1269 O O . THR A 1 157 ? 4.639 3.033 9.247 1.00 95.44 157 THR A O 1
ATOM 1272 N N . ILE A 1 158 ? 3.713 1.780 10.862 1.00 96.94 158 ILE A N 1
ATOM 1273 C CA . ILE A 1 158 ? 4.760 0.747 10.843 1.00 96.94 158 ILE A CA 1
ATOM 1274 C C . ILE A 1 158 ? 4.805 0.061 9.472 1.00 96.94 158 ILE A C 1
ATOM 1276 O O . ILE A 1 158 ? 5.873 -0.067 8.869 1.00 96.94 158 ILE A O 1
ATOM 1280 N N . MET A 1 159 ? 3.644 -0.341 8.948 1.00 96.38 159 MET A N 1
ATOM 1281 C CA . MET A 1 159 ? 3.554 -1.017 7.652 1.00 96.38 159 MET A CA 1
ATOM 1282 C C . MET A 1 159 ? 3.988 -0.105 6.499 1.00 96.38 159 MET A C 1
ATOM 1284 O O . MET A 1 159 ? 4.652 -0.572 5.575 1.00 96.38 159 MET A O 1
ATOM 1288 N N . ASP A 1 160 ? 3.688 1.194 6.558 1.00 91.81 160 ASP A N 1
ATOM 1289 C CA . ASP A 1 160 ? 4.111 2.153 5.537 1.00 91.81 160 ASP A CA 1
ATOM 1290 C C . ASP A 1 160 ? 5.629 2.398 5.537 1.00 91.81 160 ASP A C 1
ATOM 1292 O O . ASP A 1 160 ? 6.255 2.482 4.475 1.00 91.81 160 ASP A O 1
ATOM 1296 N N . GLN A 1 161 ? 6.255 2.432 6.717 1.00 96.00 161 GLN A N 1
ATOM 1297 C CA . GLN A 1 161 ? 7.712 2.517 6.836 1.00 96.00 161 GLN A CA 1
ATOM 1298 C C . GLN A 1 161 ? 8.401 1.289 6.233 1.00 96.00 161 GLN A C 1
ATOM 1300 O O . GLN A 1 161 ? 9.390 1.418 5.506 1.00 96.00 161 GLN A O 1
ATOM 1305 N N . GLU A 1 162 ? 7.889 0.089 6.509 1.00 97.19 162 GLU A N 1
ATOM 1306 C CA . GLU A 1 162 ? 8.405 -1.140 5.907 1.00 97.19 162 GLU A CA 1
ATOM 1307 C C . GLU A 1 162 ? 8.204 -1.163 4.388 1.00 97.19 162 GLU A C 1
ATOM 1309 O O . GLU A 1 162 ? 9.145 -1.458 3.646 1.00 97.19 162 GLU A O 1
ATOM 1314 N N . ARG A 1 163 ? 7.003 -0.800 3.921 1.00 96.38 163 ARG A N 1
ATOM 1315 C CA . ARG A 1 163 ? 6.666 -0.680 2.497 1.00 96.38 163 ARG A CA 1
ATOM 1316 C C . ARG A 1 163 ? 7.637 0.247 1.786 1.00 96.38 163 ARG A C 1
ATOM 1318 O O . ARG A 1 163 ? 8.200 -0.127 0.762 1.00 96.38 163 ARG A O 1
ATOM 1325 N N . SER A 1 164 ? 7.893 1.419 2.360 1.00 93.56 164 SER A N 1
ATOM 1326 C CA . SER A 1 164 ? 8.803 2.420 1.800 1.00 93.56 164 SER A CA 1
ATOM 1327 C C . SER A 1 164 ? 10.232 1.891 1.652 1.00 93.56 164 SER A C 1
ATOM 1329 O O . SER A 1 164 ? 10.856 2.095 0.612 1.00 93.56 164 SER A O 1
ATOM 1331 N N . LYS A 1 165 ? 10.743 1.134 2.633 1.00 97.75 165 LYS A N 1
ATOM 1332 C CA . LYS A 1 165 ? 12.071 0.493 2.542 1.00 97.75 165 LYS A CA 1
ATOM 1333 C C . LYS A 1 165 ? 12.145 -0.533 1.407 1.00 97.75 165 LYS A C 1
ATOM 1335 O O . LYS A 1 165 ? 13.172 -0.633 0.726 1.00 97.75 165 LYS A O 1
ATOM 1340 N N . VAL A 1 166 ? 11.073 -1.301 1.201 1.00 97.44 166 VAL A N 1
ATOM 1341 C CA . VAL A 1 166 ? 10.991 -2.279 0.106 1.00 97.44 166 VAL A CA 1
ATOM 1342 C C . VAL A 1 166 ? 10.899 -1.576 -1.244 1.00 97.44 166 VAL A C 1
ATOM 1344 O O . VAL A 1 166 ? 11.674 -1.930 -2.127 1.00 97.44 166 VAL A O 1
ATOM 1347 N N . GLN A 1 167 ? 10.052 -0.551 -1.380 1.00 94.81 167 GLN A N 1
ATOM 1348 C CA . GLN A 1 167 ? 9.934 0.255 -2.603 1.00 94.81 167 GLN A CA 1
ATOM 1349 C C . GLN A 1 167 ? 11.288 0.878 -2.993 1.00 94.81 167 GLN A C 1
ATOM 1351 O O . GLN A 1 167 ? 11.753 0.691 -4.112 1.00 94.81 167 GLN A O 1
ATOM 1356 N N . GLN A 1 168 ? 12.004 1.498 -2.047 1.00 95.25 168 GLN A N 1
ATOM 1357 C CA . GLN A 1 168 ? 13.345 2.058 -2.293 1.00 95.25 168 GLN A CA 1
ATOM 1358 C C . GLN A 1 168 ? 14.377 0.995 -2.694 1.00 95.25 168 GLN A C 1
ATOM 1360 O O . GLN A 1 168 ? 15.284 1.247 -3.488 1.00 95.25 168 GLN A O 1
ATOM 1365 N N . SER A 1 169 ? 14.285 -0.204 -2.114 1.00 97.44 169 SER A N 1
ATOM 1366 C CA . SER A 1 169 ? 15.173 -1.310 -2.481 1.00 97.44 169 SER A CA 1
ATOM 1367 C C . SER A 1 169 ? 14.858 -1.844 -3.871 1.00 97.44 169 SER A C 1
ATOM 1369 O O . SER A 1 169 ? 15.786 -2.157 -4.609 1.00 97.44 169 SER A O 1
ATOM 1371 N N . TYR A 1 170 ? 13.578 -1.913 -4.226 1.00 96.31 170 TYR A N 1
ATOM 1372 C CA . TYR A 1 170 ? 13.110 -2.306 -5.544 1.00 96.31 170 TYR A CA 1
ATOM 1373 C C . TYR A 1 170 ? 13.583 -1.324 -6.625 1.00 96.31 170 TYR A C 1
ATOM 1375 O O . TYR A 1 170 ? 14.254 -1.757 -7.562 1.00 96.31 170 TYR A O 1
ATOM 1383 N N . GLU A 1 171 ? 13.367 -0.014 -6.451 1.00 92.00 171 GLU A N 1
ATOM 1384 C CA . GLU A 1 171 ? 13.865 1.016 -7.381 1.00 92.00 171 GLU A CA 1
ATOM 1385 C C . GLU A 1 171 ? 15.379 0.921 -7.577 1.00 92.00 171 GLU A C 1
ATOM 1387 O O . GLU A 1 171 ? 15.865 0.820 -8.703 1.00 92.00 171 GLU A O 1
ATOM 1392 N N . ARG A 1 172 ? 16.138 0.887 -6.473 1.00 96.19 172 ARG A N 1
ATOM 1393 C CA . ARG A 1 172 ? 17.605 0.852 -6.513 1.00 96.19 172 ARG A CA 1
ATOM 1394 C C . ARG A 1 172 ? 18.136 -0.406 -7.195 1.00 96.19 172 ARG A C 1
ATOM 1396 O O . ARG A 1 172 ? 19.061 -0.324 -7.994 1.00 96.19 172 ARG A O 1
ATOM 1403 N N . GLN A 1 173 ? 17.601 -1.576 -6.848 1.00 97.19 173 GLN A N 1
ATOM 1404 C CA . GLN A 1 173 ? 18.129 -2.853 -7.339 1.00 97.19 173 GLN A CA 1
ATOM 1405 C C . GLN A 1 173 ? 17.734 -3.134 -8.786 1.00 97.19 173 GLN A C 1
ATOM 1407 O O . GLN A 1 173 ? 18.481 -3.801 -9.494 1.00 97.19 173 GLN A O 1
ATOM 1412 N N . THR A 1 174 ? 16.584 -2.639 -9.233 1.00 94.06 174 THR A N 1
ATOM 1413 C CA . THR A 1 174 ? 16.175 -2.738 -10.641 1.00 94.06 174 THR A CA 1
ATOM 1414 C C . THR A 1 174 ? 16.721 -1.593 -11.488 1.00 94.06 174 THR A C 1
ATOM 1416 O O . THR A 1 174 ? 16.583 -1.641 -12.705 1.00 94.06 174 THR A O 1
ATOM 1419 N N . LEU A 1 175 ? 17.349 -0.589 -10.862 1.00 91.25 175 LEU A N 1
ATOM 1420 C CA . LEU A 1 175 ? 17.733 0.678 -11.481 1.00 91.25 175 LEU A CA 1
ATOM 1421 C C . LEU A 1 175 ? 16.547 1.286 -12.246 1.00 91.25 175 LEU A C 1
ATOM 1423 O O . LEU A 1 175 ? 16.623 1.503 -13.451 1.00 91.25 175 LEU A O 1
ATOM 1427 N N . HIS A 1 176 ? 15.427 1.483 -11.546 1.00 85.00 176 HIS A N 1
ATOM 1428 C CA . HIS A 1 176 ? 14.166 1.968 -12.125 1.00 85.00 176 HIS A CA 1
ATOM 1429 C C . HIS A 1 176 ? 13.686 1.132 -13.331 1.00 85.00 176 HIS A C 1
ATOM 1431 O O . HIS A 1 176 ? 13.233 1.669 -14.338 1.00 85.00 176 HIS A O 1
ATOM 1437 N N . GLY A 1 177 ? 13.855 -0.194 -13.258 1.00 86.75 177 GLY A N 1
ATOM 1438 C CA . GLY A 1 177 ? 13.456 -1.136 -14.310 1.00 86.75 177 GLY A CA 1
ATOM 1439 C C . GLY A 1 177 ? 14.485 -1.375 -15.424 1.00 86.75 177 GLY A C 1
ATOM 1440 O O . GLY A 1 177 ? 14.262 -2.248 -16.262 1.00 86.75 177 GLY A O 1
ATOM 1441 N N . LEU A 1 178 ? 15.626 -0.675 -15.427 1.00 86.12 178 LEU A N 1
ATOM 1442 C CA . LEU A 1 178 ? 16.664 -0.818 -16.461 1.00 86.12 178 LEU A CA 1
ATOM 1443 C C . LEU A 1 178 ? 17.459 -2.134 -16.361 1.00 86.12 178 LEU A C 1
ATOM 1445 O O . LEU A 1 178 ? 18.014 -2.606 -17.352 1.00 86.12 178 LEU A O 1
ATOM 1449 N N . LEU A 1 179 ? 17.535 -2.746 -15.175 1.00 92.00 179 LEU A N 1
ATOM 1450 C CA . LEU A 1 179 ? 18.223 -4.021 -14.957 1.00 92.00 179 LEU A CA 1
ATOM 1451 C C . LEU A 1 179 ? 17.235 -5.190 -15.052 1.00 92.00 179 LEU A C 1
ATOM 1453 O O . LEU A 1 179 ? 16.721 -5.668 -14.038 1.00 92.00 179 LEU A O 1
ATOM 1457 N N . HIS A 1 180 ? 17.000 -5.686 -16.270 1.00 92.50 180 HIS A N 1
ATOM 1458 C CA . HIS A 1 180 ? 16.012 -6.738 -16.558 1.00 92.50 180 HIS A CA 1
ATOM 1459 C C . HIS A 1 180 ? 16.189 -8.030 -15.745 1.00 92.50 180 HIS A C 1
ATOM 1461 O O . HIS A 1 180 ? 15.204 -8.634 -15.313 1.00 92.50 180 HIS A O 1
ATOM 1467 N N . GLU A 1 181 ? 17.429 -8.455 -15.489 1.00 95.69 181 GLU A N 1
ATOM 1468 C CA . GLU A 1 181 ? 17.690 -9.642 -14.665 1.00 95.69 181 GLU A CA 1
ATOM 1469 C C . GLU A 1 181 ? 17.199 -9.431 -13.223 1.00 95.69 181 GLU A C 1
ATOM 1471 O O . GLU A 1 181 ? 16.517 -10.284 -12.650 1.00 95.69 181 GLU A O 1
ATOM 1476 N N . ASN A 1 182 ? 17.476 -8.259 -12.646 1.00 96.56 182 ASN A N 1
ATOM 1477 C CA . ASN A 1 182 ? 17.025 -7.918 -11.300 1.00 96.56 182 ASN A CA 1
ATOM 1478 C C . ASN A 1 182 ? 15.513 -7.696 -11.254 1.00 96.56 182 ASN A C 1
ATOM 1480 O O . ASN A 1 182 ? 14.876 -8.136 -10.299 1.00 96.56 182 ASN A O 1
ATOM 1484 N N . GLN A 1 183 ? 14.925 -7.087 -12.287 1.00 96.38 183 GLN A N 1
ATOM 1485 C CA . GLN A 1 183 ? 13.474 -6.969 -12.429 1.00 96.38 183 GLN A CA 1
ATOM 1486 C C . GLN A 1 183 ? 12.812 -8.354 -12.413 1.00 96.38 183 GLN A C 1
ATOM 1488 O O . GLN A 1 183 ? 11.863 -8.574 -11.668 1.00 96.38 183 GLN A O 1
ATOM 1493 N N . THR A 1 184 ? 13.366 -9.324 -13.145 1.00 96.12 184 THR A N 1
ATOM 1494 C CA . THR A 1 184 ? 12.858 -10.706 -13.182 1.00 96.12 184 THR A CA 1
ATOM 1495 C C . THR A 1 184 ? 12.921 -11.377 -11.808 1.00 96.12 184 THR A C 1
ATOM 1497 O O . THR A 1 184 ? 11.939 -11.974 -11.364 1.00 96.12 184 THR A O 1
ATOM 1500 N N . LYS A 1 185 ? 14.039 -11.224 -11.084 1.00 97.88 185 LYS A N 1
ATOM 1501 C CA . LYS A 1 185 ? 14.177 -11.723 -9.703 1.00 97.88 185 LYS A CA 1
ATOM 1502 C C . LYS A 1 185 ? 13.151 -11.085 -8.762 1.00 97.88 185 LYS A C 1
ATOM 1504 O O . LYS A 1 185 ? 12.565 -11.773 -7.926 1.00 97.88 185 LYS A O 1
ATOM 1509 N N . TRP A 1 186 ? 12.912 -9.782 -8.903 1.00 98.00 186 TRP A N 1
ATOM 1510 C CA . TRP A 1 186 ? 11.904 -9.071 -8.120 1.00 98.00 186 TRP A CA 1
ATOM 1511 C C . TRP A 1 186 ? 10.484 -9.523 -8.442 1.00 98.00 186 TRP A C 1
ATOM 1513 O O . TRP A 1 186 ? 9.718 -9.738 -7.507 1.00 98.00 186 TRP A O 1
ATOM 1523 N N . ASN A 1 187 ? 10.154 -9.751 -9.713 1.00 96.19 187 ASN A N 1
ATOM 1524 C CA . ASN A 1 187 ? 8.844 -10.265 -10.115 1.00 96.19 187 ASN A CA 1
ATOM 1525 C C . ASN A 1 187 ? 8.554 -11.610 -9.437 1.00 96.19 187 ASN A C 1
ATOM 1527 O O . ASN A 1 187 ? 7.526 -11.750 -8.780 1.00 96.19 187 ASN A O 1
ATOM 1531 N N . ALA A 1 188 ? 9.500 -12.555 -9.494 1.00 97.19 188 ALA A N 1
ATOM 1532 C CA . ALA A 1 188 ? 9.355 -13.853 -8.835 1.00 97.19 188 ALA A CA 1
ATOM 1533 C C . ALA A 1 188 ? 9.200 -13.713 -7.311 1.00 97.19 188 ALA A C 1
ATOM 1535 O O . ALA A 1 188 ? 8.376 -14.381 -6.687 1.00 97.19 188 ALA A O 1
ATOM 1536 N N . ARG A 1 189 ? 9.960 -12.806 -6.682 1.00 97.69 189 ARG A N 1
ATOM 1537 C CA . ARG A 1 189 ? 9.830 -12.521 -5.245 1.00 97.69 189 ARG A CA 1
ATOM 1538 C C . ARG A 1 189 ? 8.449 -11.964 -4.893 1.00 97.69 189 ARG A C 1
ATOM 1540 O O . ARG A 1 189 ? 7.874 -12.373 -3.882 1.00 97.69 189 ARG A O 1
ATOM 1547 N N . ILE A 1 190 ? 7.949 -11.016 -5.680 1.00 96.75 190 ILE A N 1
ATOM 1548 C CA . ILE A 1 190 ? 6.641 -10.383 -5.492 1.00 96.75 190 ILE A CA 1
ATOM 1549 C C . ILE A 1 190 ? 5.538 -11.430 -5.640 1.00 96.75 190 ILE A C 1
ATOM 1551 O O . ILE A 1 190 ? 4.717 -11.567 -4.737 1.00 96.75 190 ILE A O 1
ATOM 1555 N N . GLU A 1 191 ? 5.577 -12.227 -6.706 1.00 95.00 191 GLU A N 1
ATOM 1556 C CA . GLU A 1 191 ? 4.610 -13.292 -6.983 1.00 95.00 191 GLU A CA 1
ATOM 1557 C C . GLU A 1 191 ? 4.575 -14.345 -5.867 1.00 95.00 191 GLU A C 1
ATOM 1559 O O . GLU A 1 191 ? 3.505 -14.660 -5.340 1.00 95.00 191 GLU A O 1
ATOM 1564 N N . ASN A 1 192 ? 5.742 -14.817 -5.420 1.00 96.38 192 ASN A N 1
ATOM 1565 C CA . ASN A 1 192 ? 5.843 -15.748 -4.293 1.00 96.38 192 ASN A CA 1
ATOM 1566 C C . ASN A 1 192 ? 5.283 -15.139 -2.995 1.00 96.38 192 ASN A C 1
ATOM 1568 O O . ASN A 1 192 ? 4.610 -15.809 -2.207 1.00 96.38 192 ASN A O 1
ATOM 1572 N N . THR A 1 193 ? 5.526 -13.846 -2.765 1.00 96.00 193 THR A N 1
ATOM 1573 C CA . THR A 1 193 ? 5.011 -13.150 -1.578 1.00 96.00 193 THR A CA 1
ATOM 1574 C C . THR A 1 193 ? 3.492 -12.990 -1.646 1.00 96.00 193 THR A C 1
ATOM 1576 O O . THR A 1 193 ? 2.807 -13.275 -0.669 1.00 96.00 193 THR A O 1
ATOM 1579 N N . LEU A 1 194 ? 2.940 -12.587 -2.791 1.00 93.81 194 LEU A N 1
ATOM 1580 C CA . LEU A 1 194 ? 1.494 -12.482 -2.990 1.00 93.81 194 LEU A CA 1
ATOM 1581 C C . LEU A 1 194 ? 0.797 -13.839 -2.851 1.00 93.81 194 LEU A C 1
ATOM 1583 O O . LEU A 1 194 ? -0.257 -13.905 -2.225 1.00 93.81 194 LEU A O 1
ATOM 1587 N N . SER A 1 195 ? 1.396 -14.908 -3.376 1.00 92.94 195 SER A N 1
ATOM 1588 C CA . SER A 1 195 ? 0.833 -16.266 -3.329 1.00 92.94 195 SER A CA 1
ATOM 1589 C C . SER A 1 195 ? 0.834 -16.866 -1.922 1.00 92.94 195 SER A C 1
ATOM 1591 O O . SER A 1 195 ? -0.054 -17.638 -1.574 1.00 92.94 195 SER A O 1
ATOM 1593 N N . SER A 1 196 ? 1.808 -16.493 -1.088 1.00 94.06 196 SER A N 1
ATOM 1594 C CA . SER A 1 196 ? 1.873 -16.926 0.316 1.00 94.06 196 SER A CA 1
ATOM 1595 C C . SER A 1 196 ? 0.973 -16.113 1.253 1.00 94.06 196 SER A C 1
ATOM 1597 O O . SER A 1 196 ? 0.701 -16.546 2.375 1.00 94.06 196 SER A O 1
ATOM 1599 N N . LEU A 1 197 ? 0.492 -14.945 0.815 1.00 91.44 197 LEU A N 1
ATOM 1600 C CA . LEU A 1 197 ? -0.416 -14.111 1.593 1.00 91.44 197 LEU A CA 1
ATOM 1601 C C . LEU A 1 197 ? -1.875 -14.407 1.217 1.00 91.44 197 LEU A C 1
ATOM 1603 O O . LEU A 1 197 ? -2.241 -14.267 0.047 1.00 91.44 197 LEU A O 1
ATOM 1607 N N . PRO A 1 198 ? -2.748 -14.729 2.190 1.00 87.06 198 PRO A N 1
ATOM 1608 C CA . PRO A 1 198 ? -4.163 -14.913 1.924 1.00 87.06 198 PRO A CA 1
ATOM 1609 C C . PRO A 1 198 ? -4.760 -13.623 1.337 1.00 87.06 198 PRO A C 1
ATOM 1611 O O . PRO A 1 198 ? -4.394 -12.524 1.775 1.00 87.06 198 PRO A O 1
ATOM 1614 N N . PRO A 1 199 ? -5.685 -13.732 0.369 1.00 79.62 199 PRO A N 1
ATOM 1615 C CA . PRO A 1 199 ? -6.399 -12.570 -0.141 1.00 79.62 199 PRO A CA 1
ATOM 1616 C C . PRO A 1 199 ? -7.224 -11.926 0.983 1.00 79.62 199 PRO A C 1
ATOM 1618 O O . PRO A 1 199 ? -7.649 -12.618 1.910 1.00 79.62 199 PRO A O 1
ATOM 1621 N N . TYR A 1 200 ? -7.466 -10.615 0.904 1.00 80.75 200 TYR A N 1
ATOM 1622 C CA . TYR A 1 200 ? -8.388 -9.897 1.804 1.00 80.75 200 TYR A CA 1
ATOM 1623 C C . TYR A 1 200 ? -9.629 -9.360 1.080 1.00 80.75 200 TYR A C 1
ATOM 1625 O O . TYR A 1 200 ? -10.507 -8.801 1.731 1.00 80.75 200 TYR A O 1
ATOM 1633 N N . GLU A 1 201 ? -9.720 -9.503 -0.244 1.00 74.69 201 GLU A N 1
ATOM 1634 C CA . GLU A 1 201 ? -10.844 -8.972 -1.016 1.00 74.69 201 GLU A CA 1
ATOM 1635 C C . GLU A 1 201 ? -12.175 -9.550 -0.512 1.00 74.69 201 GLU A C 1
ATOM 1637 O O . GLU A 1 201 ? -12.293 -10.744 -0.230 1.00 74.69 201 GLU A O 1
ATOM 1642 N N . GLY A 1 202 ? -13.159 -8.673 -0.302 1.00 72.69 202 GLY A N 1
ATOM 1643 C CA . GLY A 1 202 ? -14.448 -9.024 0.299 1.00 72.69 202 GLY A CA 1
ATOM 1644 C C . GLY A 1 202 ? -14.412 -9.324 1.806 1.00 72.69 202 GLY A C 1
ATOM 1645 O O . GLY A 1 202 ? -15.473 -9.415 2.427 1.00 72.69 202 GLY A O 1
ATOM 1646 N N . GLN A 1 203 ? -13.233 -9.429 2.429 1.00 85.56 203 GLN A N 1
ATOM 1647 C CA . GLN A 1 203 ? -13.110 -9.607 3.874 1.00 85.56 203 GLN A CA 1
ATOM 1648 C C . GLN A 1 203 ? -13.172 -8.266 4.604 1.00 85.56 203 GLN A C 1
ATOM 1650 O O . GLN A 1 203 ? -12.650 -7.246 4.159 1.00 85.56 203 GLN A O 1
ATOM 1655 N N . ARG A 1 204 ? -13.786 -8.294 5.787 1.00 91.31 204 ARG A N 1
ATOM 1656 C CA . ARG A 1 204 ? -13.804 -7.183 6.738 1.00 91.31 204 ARG A CA 1
ATOM 1657 C C . ARG A 1 204 ? -13.432 -7.697 8.117 1.00 91.31 204 ARG A C 1
ATOM 1659 O O . ARG A 1 204 ? -13.850 -8.788 8.505 1.00 91.31 204 ARG A O 1
ATOM 1666 N N . ILE A 1 205 ? -12.679 -6.909 8.870 1.00 94.19 205 ILE A N 1
ATOM 1667 C CA . ILE A 1 205 ? -12.527 -7.145 10.307 1.00 94.19 205 ILE A CA 1
ATOM 1668 C C . ILE A 1 205 ? -13.806 -6.637 10.964 1.00 94.19 205 ILE A C 1
ATOM 1670 O O . ILE A 1 205 ? -14.303 -5.569 10.611 1.00 94.19 205 ILE A O 1
ATOM 1674 N N . SER A 1 206 ? -14.381 -7.419 11.872 1.00 95.88 206 SER A N 1
ATOM 1675 C CA . SER A 1 206 ? -15.539 -7.023 12.673 1.00 95.88 206 SER A CA 1
ATOM 1676 C C . SER A 1 206 ? -15.293 -7.431 14.115 1.00 95.88 206 SER A C 1
ATOM 1678 O O . SER A 1 206 ? -15.074 -8.608 14.390 1.00 95.88 206 SER A O 1
ATOM 1680 N N . GLN A 1 207 ? -15.281 -6.454 15.017 1.00 95.69 207 GLN A N 1
ATOM 1681 C CA . GLN A 1 207 ? -14.996 -6.676 16.430 1.00 95.69 207 GLN A CA 1
ATOM 1682 C C . GLN A 1 207 ? -15.889 -5.797 17.299 1.00 95.69 207 GLN A C 1
ATOM 1684 O O . GLN A 1 207 ? -16.023 -4.600 17.049 1.00 95.69 207 GLN A O 1
ATOM 1689 N N . THR A 1 208 ? -16.472 -6.388 18.339 1.00 96.00 208 THR A N 1
ATOM 1690 C CA . THR A 1 208 ? -17.148 -5.635 19.396 1.00 96.00 208 THR A CA 1
ATOM 1691 C C . THR A 1 208 ? -16.113 -4.872 20.220 1.00 96.00 208 THR A C 1
ATOM 1693 O O . THR A 1 208 ? -15.173 -5.466 20.748 1.00 96.00 208 THR A O 1
ATOM 1696 N N . LEU A 1 209 ? -16.284 -3.556 20.311 1.00 95.25 209 LEU A N 1
ATOM 1697 C CA . LEU A 1 209 ? -15.484 -2.670 21.146 1.00 95.25 209 LEU A CA 1
ATOM 1698 C C . LEU A 1 209 ? -15.892 -2.803 22.618 1.00 95.25 209 LEU A C 1
ATOM 1700 O O . LEU A 1 209 ? -17.059 -3.095 22.905 1.00 95.25 209 LEU A O 1
ATOM 1704 N N . PRO A 1 210 ? -14.967 -2.545 23.558 1.00 93.38 210 PRO A N 1
ATOM 1705 C CA . PRO A 1 210 ? -15.315 -2.488 24.969 1.00 93.38 210 PRO A CA 1
ATOM 1706 C C . PRO A 1 210 ? -16.360 -1.388 25.242 1.00 93.38 210 PRO A C 1
ATOM 1708 O O . PRO A 1 210 ? -16.471 -0.423 24.470 1.00 93.38 210 PRO A O 1
ATOM 1711 N N . PRO A 1 211 ? -17.115 -1.495 26.350 1.00 89.00 211 PRO A N 1
ATOM 1712 C CA . PRO A 1 211 ? -17.957 -0.406 26.833 1.00 89.00 211 PRO A CA 1
ATOM 1713 C C . PRO A 1 211 ? -17.162 0.901 26.952 1.00 89.00 211 PRO A C 1
ATOM 1715 O O . PRO A 1 211 ? -15.954 0.892 27.189 1.00 89.00 211 PRO A O 1
ATOM 1718 N N . ILE A 1 212 ? -17.828 2.039 26.758 1.00 83.62 212 ILE A N 1
ATOM 1719 C CA . ILE A 1 212 ? -17.219 3.340 27.051 1.00 83.62 212 ILE A CA 1
ATOM 1720 C C . ILE A 1 212 ? -17.295 3.523 28.566 1.00 83.62 212 ILE A C 1
ATOM 1722 O O . ILE A 1 212 ? -18.400 3.580 29.105 1.00 83.62 212 ILE A O 1
ATOM 1726 N N . ASP A 1 213 ? -16.148 3.615 29.240 1.00 70.44 213 ASP A N 1
ATOM 1727 C CA . ASP A 1 213 ? -16.116 3.970 30.659 1.00 70.44 213 ASP A CA 1
ATOM 1728 C C . ASP A 1 213 ? -16.672 5.386 30.831 1.00 70.44 213 ASP A C 1
ATOM 1730 O O . ASP A 1 213 ? -16.042 6.385 30.484 1.00 70.44 213 ASP A O 1
ATOM 1734 N N . ASN A 1 214 ? -17.889 5.465 31.365 1.00 57.53 214 ASN A N 1
ATOM 1735 C CA . ASN A 1 214 ? -18.552 6.716 31.719 1.00 57.53 214 ASN A CA 1
ATOM 1736 C C . ASN A 1 214 ? -18.214 7.169 33.154 1.00 57.53 214 ASN A C 1
ATOM 1738 O O . ASN A 1 214 ? -18.828 8.117 33.643 1.00 57.53 214 ASN A O 1
ATOM 1742 N N . GLU A 1 215 ? -17.243 6.543 33.835 1.00 50.09 215 GLU A N 1
ATOM 1743 C CA . GLU A 1 215 ? -16.918 6.819 35.249 1.00 50.09 215 GLU A CA 1
ATOM 1744 C C . GLU A 1 215 ? -16.518 8.278 35.537 1.00 50.09 215 GLU A C 1
ATOM 1746 O O . GLU A 1 215 ? -16.584 8.724 36.682 1.00 50.09 215 GLU A O 1
ATOM 1751 N N . ALA A 1 216 ? -16.161 9.063 34.517 1.00 48.16 216 ALA A N 1
ATOM 1752 C CA . ALA A 1 216 ? -15.886 10.488 34.684 1.00 48.16 216 ALA A CA 1
ATOM 1753 C C . ALA A 1 216 ? -17.151 11.360 34.844 1.00 48.16 216 ALA A C 1
ATOM 1755 O O . ALA A 1 216 ? -17.032 12.489 35.307 1.00 48.16 216 ALA A O 1
ATOM 1756 N N . LYS A 1 217 ? -18.353 10.876 34.488 1.00 47.91 217 LYS A N 1
ATOM 1757 C CA . LYS A 1 217 ? -19.600 11.668 34.580 1.00 47.91 217 LYS A CA 1
ATOM 1758 C C . LYS A 1 217 ? -20.381 11.485 35.883 1.00 47.91 217 LYS A C 1
ATOM 1760 O O . LYS A 1 217 ? -21.178 12.351 36.216 1.00 47.91 217 LYS A O 1
ATOM 1765 N N . ASP A 1 218 ? -20.146 10.407 36.630 1.00 45.97 218 ASP A N 1
ATOM 1766 C CA . ASP A 1 218 ? -20.913 10.106 37.854 1.00 45.97 218 ASP A CA 1
ATOM 1767 C C . ASP A 1 218 ? -20.288 10.701 39.135 1.00 45.97 218 ASP A C 1
ATOM 1769 O O . ASP A 1 218 ? -20.867 10.662 40.220 1.00 45.97 218 ASP A O 1
ATOM 1773 N N . LYS A 1 219 ? -19.095 11.304 39.027 1.00 48.16 219 LYS A N 1
ATOM 1774 C CA . LYS A 1 219 ? -18.448 12.000 40.154 1.00 48.16 219 LYS A CA 1
ATOM 1775 C C . LYS A 1 219 ? -18.903 13.453 40.329 1.00 48.16 219 LYS A C 1
ATOM 1777 O O . LYS A 1 219 ? -18.649 14.016 41.387 1.00 48.16 219 LYS A O 1
ATOM 1782 N N . ASP A 1 220 ? -19.611 14.021 39.352 1.00 50.84 220 ASP A N 1
ATOM 1783 C CA . ASP A 1 220 ? -20.048 15.430 39.361 1.00 50.84 220 ASP A CA 1
ATOM 1784 C C . ASP A 1 220 ? -21.488 15.630 39.877 1.00 50.84 220 ASP A C 1
ATOM 1786 O O . ASP A 1 220 ? -21.914 16.750 40.137 1.00 50.84 220 ASP A O 1
ATOM 1790 N N . LEU A 1 221 ? -22.248 14.546 40.079 1.00 53.44 221 LEU A N 1
ATOM 1791 C CA . LEU A 1 221 ? -23.641 14.600 40.556 1.00 53.44 221 LEU A CA 1
ATOM 1792 C C . LEU A 1 221 ? -23.790 14.397 42.071 1.00 53.44 221 LEU A C 1
ATOM 1794 O O . LEU A 1 221 ? -24.906 14.348 42.577 1.00 53.44 221 LEU A O 1
ATOM 1798 N N . ARG A 1 222 ? -22.683 14.285 42.817 1.00 49.69 222 ARG A N 1
ATOM 1799 C CA . ARG A 1 222 ? -22.711 14.135 44.287 1.00 49.69 222 ARG A CA 1
ATOM 1800 C C . ARG A 1 222 ? -22.553 15.455 45.056 1.00 49.69 222 ARG A C 1
ATOM 1802 O O . ARG A 1 222 ? -22.476 15.423 46.279 1.00 49.69 222 ARG A O 1
ATOM 1809 N N . TYR A 1 223 ? -22.533 16.591 44.354 1.00 46.16 223 TYR A N 1
ATOM 1810 C CA . TYR A 1 223 ? -22.490 17.940 44.932 1.00 46.16 223 TYR A CA 1
ATOM 1811 C C . TYR A 1 223 ? -23.472 18.892 44.223 1.00 46.16 223 TYR A C 1
ATOM 1813 O O . TYR A 1 223 ? -23.067 19.926 43.693 1.00 46.16 223 TYR A O 1
ATOM 1821 N N . GLN A 1 224 ? -24.762 18.544 44.200 1.00 44.03 224 GLN A N 1
ATOM 1822 C CA . GLN A 1 224 ? -25.860 19.489 43.950 1.00 44.03 224 GLN A CA 1
ATOM 1823 C C . GLN A 1 224 ? -26.978 19.267 44.962 1.00 44.03 224 GLN A C 1
ATOM 1825 O O . GLN A 1 224 ? -27.221 18.087 45.304 1.00 44.03 224 GLN A O 1
#

Radius of gyration: 26.57 Å; chains: 1; bounding box: 48×80×71 Å

Organism: NCBI:txid496057

Foldseek 3Di:
DVVVVVVVVVVVVVVVVVVVVVVVVVVVVVVVVVQVVQQVLKDWDDPDADDLVLEAEDEPDPPDDDDPAFKDWDKAKDKDWDWDQDPNFTKIKIDITIITRRVPIHGYPVCVVVPLLSLLNRLLSLLRQLLSLVLVVVLLPDDAEVVNVVVSVVSRVVSVVVSVVVNVVSCVQCVSRVNVVSSVVSVVVSVVSVVPGDDCVVHMRIDTYDDDPPVVVVVVPPPD

InterPro domains:
  IPR010321 Protein of unknown function DUF922 [PF06037] (115-177)

Secondary structure (DSSP, 8-state):
-HHHHHHHHHHHHHHHHHHHHHHHHHHHHHHHHHHHHHHTT-EE--SSPP-GGGSEEEPPPTTS---SSSEE--EEEEEEEEEEEETTEEEEEEEEEEEE-GGG-EEEGGGTT-HHHHHHHHHHHHHHHHHHHHHHHHHHT----TTHHHHHHHHHHHHHHHHHHHHHHHHHHHTTTT-HHHHHHHHHHHHHHHHHSPP-TT--EEEEPPPP--TTTTTSSS--